Protein AF-0000000080591183 (afdb_homodimer)

pLDDT: mean 86.7, std 18.24, range [31.61, 98.88]

Nearest PDB structures (foldseek):
  4gnc-assembly1_A  TM=7.534E-01  e=1.125E-06  Homo sapiens
  4gn9-assembly1_A  TM=7.448E-01  e=1.639E-06  Mus musculus
  5d9c-assembly1_A  TM=7.868E-01  e=5.348E-06  Photinus pyralis
  6nau-assembly3_C  TM=7.118E-01  e=5.399E-05  Klebsiella pneumoniae subsp. pneumoniae
  1ri6-assembly1_A  TM=6.611E-01  e=1.421E-04  Escherichia coli

Solvent-accessible surface area (backbone atoms only — not comparable to full-atom values): 14837 Å² total; per-residue (Å²): 41,30,68,44,95,79,58,31,36,38,37,46,41,51,42,73,78,45,71,76,53,85,65,80,79,70,79,19,32,31,35,33,32,42,78,86,64,52,62,43,74,75,41,68,78,42,45,46,19,40,18,25,32,50,39,70,85,60,46,32,41,38,40,26,17,25,57,88,92,28,6,32,37,30,38,16,50,40,58,97,88,39,72,47,81,65,46,72,49,36,70,78,42,62,63,50,41,40,27,36,53,42,91,88,34,37,35,37,37,31,21,67,92,75,32,30,33,40,30,22,41,81,81,37,47,74,77,49,74,45,76,48,62,83,78,49,62,71,85,122,43,30,68,43,96,80,59,30,36,38,38,46,40,50,42,72,78,46,70,76,52,84,67,78,78,70,79,20,32,30,35,34,32,42,78,86,63,52,62,40,75,74,42,68,79,42,44,47,19,41,17,24,32,50,39,73,84,59,46,31,41,38,38,27,17,24,58,89,93,28,6,32,36,30,39,16,51,39,58,97,88,38,71,47,81,64,46,72,49,37,70,77,43,63,64,50,41,39,27,35,53,42,90,86,34,37,36,39,39,32,21,67,93,75,33,30,33,40,29,22,42,84,80,38,49,74,76,50,76,46,77,49,61,82,79,49,62,71,84,124

Structure (mmCIF, N/CA/C/O backbone):
data_AF-0000000080591183-model_v1
#
loop_
_entity.id
_entity.type
_entity.pdbx_description
1 polymer 'SMP-30/Gluconolactonase/LRE-like region domain-containing protein'
#
loop_
_atom_site.group_PDB
_atom_site.id
_atom_site.type_symbol
_atom_site.label_atom_id
_atom_site.label_alt_id
_atom_site.label_comp_id
_atom_site.label_asym_id
_atom_site.label_entity_id
_atom_site.label_seq_id
_atom_site.pdbx_PDB_ins_code
_atom_site.Cartn_x
_atom_site.Cartn_y
_atom_site.Cartn_z
_atom_site.occupancy
_atom_site.B_iso_or_equiv
_atom_site.auth_seq_id
_atom_site.auth_comp_id
_atom_site.auth_asym_id
_atom_site.auth_atom_id
_atom_site.pdbx_PDB_model_num
ATOM 1 N N . MET A 1 1 ? -1.37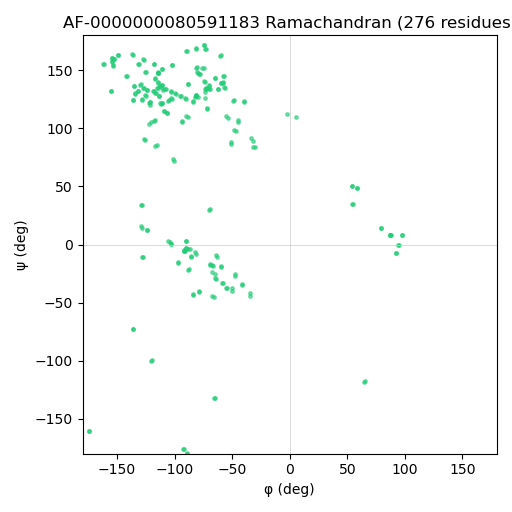9 3.119 1.303 1 95.5 1 MET A N 1
ATOM 2 C CA . MET A 1 1 ? -2.174 3.379 2.5 1 95.5 1 MET A CA 1
ATOM 3 C C . MET A 1 1 ? -1.593 2.654 3.707 1 95.5 1 MET A C 1
ATOM 5 O O . MET A 1 1 ? -1.123 1.52 3.59 1 95.5 1 MET A O 1
ATOM 9 N N . ALA A 1 2 ? -1.651 3.307 4.902 1 96.88 2 ALA A N 1
ATOM 10 C CA . ALA A 1 2 ? -1.152 2.725 6.145 1 96.88 2 ALA A CA 1
ATOM 11 C C . ALA A 1 2 ? -2.055 3.088 7.32 1 96.88 2 ALA A C 1
ATOM 13 O O . ALA A 1 2 ? -2.568 4.207 7.395 1 96.88 2 ALA A O 1
ATOM 14 N N . LEU A 1 3 ? -2.191 2.207 8.219 1 96.19 3 LEU A N 1
ATOM 15 C CA . LEU A 1 3 ? -2.963 2.398 9.445 1 96.19 3 LEU A CA 1
ATOM 16 C C . LEU A 1 3 ? -2.053 2.387 10.664 1 96.19 3 LEU A C 1
ATOM 18 O O . LEU A 1 3 ? -1.278 1.447 10.859 1 96.19 3 LEU A O 1
ATOM 22 N N . ALA A 1 4 ? -2.197 3.432 11.461 1 95.81 4 ALA A N 1
ATOM 23 C CA . ALA A 1 4 ? -1.473 3.471 12.727 1 95.81 4 ALA A CA 1
ATOM 24 C C . ALA A 1 4 ? -2.197 2.662 13.797 1 95.81 4 ALA A C 1
ATOM 26 O O . ALA A 1 4 ? -3.361 2.293 13.625 1 95.81 4 ALA A O 1
ATOM 27 N N . ALA A 1 5 ? -1.506 2.436 14.922 1 91.81 5 ALA A N 1
ATOM 28 C CA . ALA A 1 5 ? -2.045 1.624 16.016 1 91.81 5 ALA A CA 1
ATOM 29 C C . ALA A 1 5 ? -3.277 2.279 16.625 1 91.81 5 ALA A C 1
ATOM 31 O O . ALA A 1 5 ? -4.172 1.59 17.125 1 91.81 5 ALA A O 1
ATOM 32 N N . ASP A 1 6 ? -3.371 3.561 16.594 1 92.19 6 ASP A N 1
ATOM 33 C CA . ASP A 1 6 ? -4.508 4.262 17.172 1 92.19 6 ASP A CA 1
ATOM 34 C C . ASP A 1 6 ? -5.625 4.449 16.156 1 92.19 6 ASP A C 1
ATOM 36 O O . ASP A 1 6 ? -6.559 5.223 16.391 1 92.19 6 ASP A O 1
ATOM 40 N N . ASP A 1 7 ? -5.43 3.902 14.922 1 91.31 7 ASP A N 1
ATOM 41 C CA . ASP A 1 7 ? -6.41 3.85 13.844 1 91.31 7 ASP A CA 1
ATOM 42 C C . ASP A 1 7 ? -6.371 5.121 13 1 91.31 7 ASP A C 1
ATOM 44 O O . ASP A 1 7 ? -7.266 5.359 12.188 1 91.31 7 ASP A O 1
ATOM 48 N N . THR A 1 8 ? -5.367 5.973 13.273 1 95.5 8 THR A N 1
ATOM 49 C CA . THR A 1 8 ? -5.105 7.023 12.297 1 95.5 8 THR A CA 1
ATOM 50 C C . THR A 1 8 ? -4.762 6.422 10.938 1 95.5 8 THR A C 1
ATOM 52 O O . THR A 1 8 ? -4.008 5.449 10.859 1 95.5 8 THR A O 1
ATOM 55 N N . LEU A 1 9 ? -5.262 6.977 9.906 1 95.25 9 LEU A N 1
ATOM 56 C CA . LEU A 1 9 ? -5.07 6.461 8.555 1 95.25 9 LEU A CA 1
ATOM 57 C C . LEU A 1 9 ? -4.289 7.457 7.699 1 95.25 9 LEU A C 1
ATOM 59 O O . LEU A 1 9 ? -4.555 8.656 7.742 1 95.25 9 LEU A O 1
ATOM 63 N N . TYR A 1 10 ? -3.256 6.961 7.023 1 96.5 10 TYR A N 1
ATOM 64 C CA . TYR A 1 10 ? -2.521 7.73 6.023 1 96.5 10 TYR A CA 1
ATOM 65 C C . TYR A 1 10 ? -2.729 7.152 4.629 1 96.5 10 TYR A C 1
ATOM 67 O O . TYR A 1 10 ? -2.701 5.93 4.445 1 96.5 10 TYR A O 1
ATOM 75 N N . PHE A 1 11 ? -2.951 7.988 3.617 1 94.12 11 PHE A N 1
ATOM 76 C CA . PHE A 1 11 ? -3.062 7.48 2.254 1 94.12 11 PHE A CA 1
ATOM 77 C C . PHE A 1 11 ? -2.672 8.547 1.242 1 94.12 11 PHE A C 1
ATOM 79 O O . PHE A 1 11 ? -2.695 9.742 1.553 1 94.12 11 PHE A O 1
ATOM 86 N N . SER A 1 12 ? -2.244 8.07 0.131 1 91.12 12 SER A N 1
ATOM 87 C CA . SER A 1 12 ? -1.891 8.953 -0.975 1 91.12 12 SER A CA 1
ATOM 88 C C . SER A 1 12 ? -2.986 8.977 -2.035 1 91.12 12 SER A C 1
ATOM 90 O O . SER A 1 12 ? -3.83 8.078 -2.084 1 91.12 12 SER A O 1
ATOM 92 N N . ASP A 1 13 ? -3.045 10.109 -2.814 1 79.94 13 ASP A N 1
ATOM 93 C CA . ASP A 1 13 ? -3.918 10.281 -3.971 1 79.94 13 ASP A CA 1
ATOM 94 C C . ASP A 1 13 ? -3.105 10.461 -5.25 1 79.94 13 ASP A C 1
ATOM 96 O O . ASP A 1 13 ? -2.746 11.578 -5.613 1 79.94 13 ASP A O 1
ATOM 100 N N . PRO A 1 14 ? -2.732 9.266 -5.809 1 63.59 14 PRO A N 1
ATOM 101 C CA . PRO A 1 14 ? -1.914 9.43 -7.012 1 63.59 14 PRO A CA 1
ATOM 102 C C . PRO A 1 14 ? -2.721 9.93 -8.211 1 63.59 14 PRO A C 1
ATOM 104 O O . PRO A 1 14 ? -3.949 9.797 -8.227 1 63.59 14 PRO A O 1
ATOM 107 N N . ASP A 1 15 ? -2.271 10.93 -9.023 1 58.19 15 ASP A N 1
ATOM 108 C CA . ASP A 1 15 ? -2.92 11.469 -10.219 1 58.19 15 ASP A CA 1
ATOM 109 C C . ASP A 1 15 ? -3.045 10.398 -11.305 1 58.19 15 ASP A C 1
ATOM 111 O O . ASP A 1 15 ? -3.58 10.656 -12.383 1 58.19 15 ASP A O 1
ATOM 115 N N . PHE A 1 16 ? -2.422 9.328 -11.133 1 50.75 16 PHE A N 1
ATOM 116 C CA . PHE A 1 16 ? -2.26 8.547 -12.359 1 50.75 16 PHE A CA 1
ATOM 117 C C . PHE A 1 16 ? -3.594 8.391 -13.078 1 50.75 16 PHE A C 1
ATOM 119 O O . PHE A 1 16 ? -3.633 8.297 -14.305 1 50.75 16 PHE A O 1
ATOM 126 N N . GLN A 1 17 ? -4.617 8.234 -12.312 1 45.97 17 GLN A N 1
ATOM 127 C CA . GLN A 1 17 ? -5.887 8.008 -12.992 1 45.97 17 GLN A CA 1
ATOM 128 C C . GLN A 1 17 ? -6.52 9.32 -13.438 1 45.97 17 GLN A C 1
ATOM 130 O O . GLN A 1 17 ? -7.523 9.32 -14.156 1 45.97 17 GLN A O 1
ATOM 135 N N . ARG A 1 18 ? -5.898 10.352 -13.031 1 46.31 18 ARG A N 1
ATOM 136 C CA . ARG A 1 18 ? -6.594 11.609 -13.305 1 46.31 18 ARG A CA 1
ATOM 137 C C . ARG A 1 18 ? -6.215 12.156 -14.672 1 46.31 18 ARG A C 1
ATOM 139 O O . ARG A 1 18 ? -6.742 13.188 -15.102 1 46.31 18 ARG A O 1
ATOM 146 N N . THR A 1 19 ? -5.168 11.781 -15.156 1 39.34 19 THR A N 1
ATOM 147 C CA . THR A 1 19 ? -4.871 12.445 -16.422 1 39.34 19 THR A CA 1
ATOM 148 C C . THR A 1 19 ? -6.086 12.43 -17.344 1 39.34 19 THR A C 1
ATOM 150 O O . THR A 1 19 ? -6.09 13.086 -18.391 1 39.34 19 THR A O 1
ATOM 153 N N . ALA A 1 20 ? -6.98 11.5 -17.266 1 38.06 20 ALA A N 1
ATOM 154 C CA . ALA A 1 20 ? -8.008 11.609 -18.297 1 38.06 20 ALA A CA 1
ATOM 155 C C . ALA A 1 20 ? -8.82 12.883 -18.125 1 38.06 20 ALA A C 1
ATOM 157 O O . ALA A 1 20 ? -9.656 13.219 -18.969 1 38.06 20 ALA A O 1
ATOM 158 N N . ALA A 1 21 ? -8.891 13.383 -16.953 1 37.44 21 ALA A N 1
ATOM 159 C CA . ALA A 1 21 ? -9.891 14.453 -16.953 1 37.44 21 ALA A CA 1
ATOM 160 C C . ALA A 1 21 ? -9.25 15.797 -17.297 1 37.44 21 ALA A C 1
ATOM 162 O O . ALA A 1 21 ? -8.227 16.172 -16.734 1 37.44 21 ALA A O 1
ATOM 163 N N . PRO A 1 22 ? -9.516 16.359 -18.422 1 38 22 PRO A N 1
ATOM 164 C CA . PRO A 1 22 ? -9 17.625 -18.969 1 38 22 PRO A CA 1
ATOM 165 C C . PRO A 1 22 ? -8.773 18.672 -17.891 1 38 22 PRO A C 1
ATOM 167 O O . PRO A 1 22 ? -8.227 19.75 -18.172 1 38 22 PRO A O 1
ATOM 170 N N . GLY A 1 23 ? -9.688 18.797 -16.938 1 39.34 23 GLY A N 1
ATOM 171 C CA . GLY A 1 23 ? -9.664 19.969 -16.078 1 39.34 23 GLY A CA 1
ATOM 172 C C . GLY A 1 23 ? -8.539 19.938 -15.062 1 39.34 23 GLY A C 1
ATOM 173 O O . GLY A 1 23 ? -7.996 18.859 -14.766 1 39.34 23 GLY A O 1
ATOM 174 N N . GLY A 1 24 ? -7.629 21.156 -14.875 1 43.94 24 GLY A N 1
ATOM 175 C CA . GLY A 1 24 ? -6.543 21.484 -13.969 1 43.94 24 GLY A CA 1
ATOM 176 C C . GLY A 1 24 ? -6.254 20.406 -12.945 1 43.94 24 GLY A C 1
ATOM 177 O O . GLY A 1 24 ? -7.164 19.703 -12.5 1 43.94 24 GLY A O 1
ATOM 178 N N . GLN A 1 25 ? -5.125 19.828 -13.094 1 47.06 25 GLN A N 1
ATOM 179 C CA . GLN A 1 25 ? -4.613 18.703 -12.336 1 47.06 25 GLN A CA 1
ATOM 180 C C . GLN A 1 25 ? -4.711 18.953 -10.828 1 47.06 25 GLN A C 1
ATOM 182 O O . GLN A 1 25 ? -4.137 19.906 -10.32 1 47.06 25 GLN A O 1
ATOM 187 N N . ASP A 1 26 ? -5.699 18.688 -10.273 1 57.41 26 ASP A N 1
ATOM 188 C CA . ASP A 1 26 ? -5.73 18.781 -8.82 1 57.41 26 ASP A CA 1
ATOM 189 C C . ASP A 1 26 ? -4.52 18.078 -8.203 1 57.41 26 ASP A C 1
ATOM 191 O O . ASP A 1 26 ? -4.023 17.094 -8.742 1 57.41 26 ASP A O 1
ATOM 195 N N . LYS A 1 27 ? -3.738 18.859 -7.359 1 68.88 27 LYS A N 1
ATOM 196 C CA . LYS A 1 27 ? -2.58 18.422 -6.586 1 68.88 27 LYS A CA 1
ATOM 197 C C . LYS A 1 27 ? -2.807 17.031 -5.984 1 68.88 27 LYS A C 1
ATOM 199 O O . LYS A 1 27 ? -3.91 16.719 -5.539 1 68.88 27 LYS A O 1
ATOM 204 N N . THR A 1 28 ? -1.902 16.203 -6.352 1 81.81 28 THR A N 1
ATOM 205 C CA . THR A 1 28 ? -1.898 14.938 -5.613 1 81.81 28 THR A CA 1
ATOM 206 C C . THR A 1 28 ? -1.326 15.133 -4.211 1 81.81 28 THR A C 1
ATOM 208 O O . THR A 1 28 ? -0.476 16 -4 1 81.81 28 THR A O 1
ATOM 211 N N . ARG A 1 29 ? -1.877 14.5 -3.256 1 89.06 29 ARG A N 1
ATOM 212 C CA . ARG A 1 29 ? -1.534 14.773 -1.863 1 89.06 29 ARG A CA 1
ATOM 213 C C . ARG A 1 29 ? -1.383 13.469 -1.078 1 89.06 29 ARG A C 1
ATOM 215 O O . ARG A 1 29 ? -1.755 12.398 -1.562 1 89.06 29 ARG A O 1
ATOM 222 N N . VAL A 1 30 ? -0.749 13.664 0.053 1 93.44 30 VAL A N 1
ATOM 223 C CA . VAL A 1 30 ? -0.784 12.688 1.14 1 93.44 30 VAL A CA 1
ATOM 224 C C . VAL A 1 30 ? -1.736 13.172 2.232 1 93.44 30 VAL A C 1
ATOM 226 O O . VAL A 1 30 ? -1.643 14.312 2.689 1 93.44 30 VAL A O 1
ATOM 229 N N . TYR A 1 31 ? -2.557 12.266 2.617 1 92.62 31 TYR A N 1
ATOM 230 C CA . TYR A 1 31 ? -3.604 12.633 3.564 1 92.62 31 TYR A CA 1
ATOM 231 C C . TYR A 1 31 ? -3.459 11.859 4.867 1 92.62 31 TYR A C 1
ATOM 233 O O . TYR A 1 31 ? -2.902 10.758 4.883 1 92.62 31 TYR A O 1
ATOM 241 N N . ARG A 1 32 ? -4.012 12.5 5.875 1 94.38 32 ARG A N 1
ATOM 242 C CA . ARG A 1 32 ? -4.18 11.906 7.195 1 94.38 32 ARG A CA 1
ATOM 243 C C . ARG A 1 32 ? -5.637 11.977 7.645 1 94.38 32 ARG A C 1
ATOM 245 O O . ARG A 1 32 ? -6.27 13.031 7.562 1 94.38 32 ARG A O 1
ATOM 252 N N . VAL A 1 33 ? -6.164 10.891 8.047 1 92.19 33 VAL A N 1
ATOM 253 C CA . VAL A 1 33 ? -7.461 10.852 8.711 1 92.19 33 VAL A CA 1
ATOM 254 C C . VAL 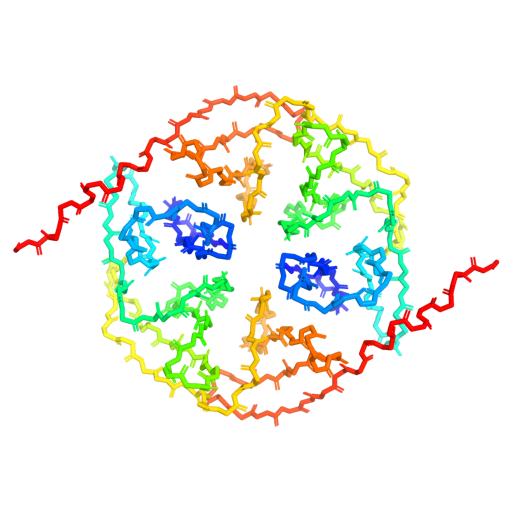A 1 33 ? -7.266 10.57 10.203 1 92.19 33 VAL A C 1
ATOM 256 O O . VAL A 1 33 ? -6.852 9.477 10.586 1 92.19 33 VAL A O 1
ATOM 259 N N . GLY A 1 34 ? -7.586 11.523 10.953 1 91.38 34 GLY A N 1
ATOM 260 C CA . GLY A 1 34 ? -7.457 11.375 12.398 1 91.38 34 GLY A CA 1
ATOM 261 C C . GLY A 1 34 ? -8.531 10.492 13 1 91.38 34 GLY A C 1
ATOM 262 O O . GLY A 1 34 ? -9.5 10.125 12.328 1 91.38 34 GLY A O 1
ATOM 263 N N . THR A 1 35 ? -8.352 10.172 14.328 1 88.56 35 THR A N 1
ATOM 264 C CA . THR A 1 35 ? -9.289 9.32 15.039 1 88.56 35 THR A CA 1
ATOM 265 C C . THR A 1 35 ? -10.641 10.016 15.195 1 88.56 35 THR A C 1
ATOM 267 O O . THR A 1 35 ? -11.664 9.359 15.43 1 88.56 35 THR A O 1
ATOM 270 N N . ASP A 1 36 ? -10.68 11.305 15.023 1 86.88 36 ASP A N 1
ATOM 271 C CA . ASP A 1 36 ? -11.914 12.078 15.078 1 86.88 36 ASP A CA 1
ATOM 272 C C . ASP A 1 36 ? -12.594 12.141 13.711 1 86.88 36 ASP A C 1
ATOM 274 O O . ASP A 1 36 ? -13.648 12.75 13.562 1 86.88 36 ASP A O 1
ATOM 278 N N . GLY A 1 37 ? -11.914 11.57 12.719 1 84.94 37 GLY A N 1
ATOM 279 C CA . GLY A 1 37 ? -12.484 11.555 11.375 1 84.94 37 GLY A CA 1
ATOM 280 C C . GLY A 1 37 ? -12.055 12.742 10.531 1 84.94 37 GLY A C 1
ATOM 281 O O . GLY A 1 37 ? -12.367 12.805 9.344 1 84.94 37 GLY A O 1
ATOM 282 N N . LYS A 1 38 ? -11.375 13.688 11.125 1 88.31 38 LYS A N 1
ATOM 283 C CA . LYS A 1 38 ? -10.93 14.859 10.383 1 88.31 38 LYS A CA 1
ATOM 284 C C . LYS A 1 38 ? -9.828 14.492 9.391 1 88.31 38 LYS A C 1
ATOM 286 O O . LYS A 1 38 ? -8.906 13.758 9.727 1 88.31 38 LYS A O 1
ATOM 291 N N . ILE A 1 39 ? -9.945 15.023 8.227 1 89.56 39 ILE A N 1
ATOM 292 C CA . ILE A 1 39 ? -8.977 14.789 7.164 1 89.56 39 ILE A CA 1
ATOM 293 C C . ILE A 1 39 ? -8.055 15.992 7.023 1 89.56 39 ILE A C 1
ATOM 295 O O . ILE A 1 39 ? -8.523 17.141 6.941 1 89.56 39 ILE A O 1
ATOM 299 N N . THR A 1 40 ? -6.789 15.758 7.094 1 91.06 40 THR A N 1
ATOM 300 C CA . THR A 1 40 ? -5.789 16.812 6.91 1 91.06 40 THR A CA 1
ATOM 301 C C . THR A 1 40 ? -4.773 16.406 5.848 1 91.06 40 THR A C 1
ATOM 303 O O . THR A 1 40 ? -4.637 15.219 5.527 1 91.06 40 THR A O 1
ATOM 306 N N . VAL A 1 41 ? -4.113 17.422 5.297 1 91.75 41 VAL A N 1
ATOM 307 C CA . VAL A 1 41 ? -3.053 17.188 4.32 1 91.75 41 VAL A CA 1
ATOM 308 C C . VAL A 1 41 ? -1.71 17.062 5.035 1 91.75 41 VAL A C 1
ATOM 310 O O . VAL A 1 41 ? -1.321 17.953 5.797 1 91.75 41 VAL A O 1
ATOM 313 N N . VAL A 1 42 ? -1.019 15.992 4.801 1 95.19 42 VAL A N 1
ATOM 314 C CA . VAL A 1 42 ? 0.325 15.789 5.336 1 95.19 42 VAL A CA 1
ATOM 315 C C . VAL A 1 42 ? 1.35 16.469 4.43 1 95.19 42 VAL A C 1
ATOM 317 O O . VAL A 1 42 ? 2.287 17.109 4.914 1 95.19 42 VAL A O 1
ATOM 320 N N . ASP A 1 43 ? 1.176 16.312 3.156 1 94.44 43 ASP A N 1
ATOM 321 C CA . ASP A 1 43 ? 2.111 16.812 2.152 1 94.44 43 ASP A CA 1
ATOM 322 C C . ASP A 1 43 ? 1.411 17.047 0.815 1 94.44 43 ASP A C 1
ATOM 324 O O . ASP A 1 43 ? 0.652 16.203 0.349 1 94.44 43 ASP A O 1
ATOM 328 N N . ASP A 1 44 ? 1.625 18.172 0.214 1 91 44 ASP A N 1
ATOM 329 C CA . ASP A 1 44 ? 1.082 18.469 -1.108 1 91 44 ASP A CA 1
ATOM 330 C C . ASP A 1 44 ? 2.193 18.844 -2.088 1 91 44 ASP A C 1
ATOM 332 O O . ASP A 1 44 ? 1.93 19.406 -3.154 1 91 44 ASP A O 1
ATOM 336 N N . THR A 1 45 ? 3.418 18.578 -1.645 1 93 45 THR A N 1
ATOM 337 C CA . THR A 1 45 ? 4.547 18.984 -2.473 1 93 45 THR A CA 1
ATOM 338 C C . THR A 1 45 ? 5.043 17.812 -3.318 1 93 45 THR A C 1
ATOM 340 O O . THR A 1 45 ? 5.84 18 -4.242 1 93 45 THR A O 1
ATOM 343 N N . LEU A 1 46 ? 4.676 16.562 -3.018 1 92.69 46 LEU A N 1
ATOM 344 C CA . LEU A 1 46 ? 5.055 15.391 -3.787 1 92.69 46 LEU A CA 1
ATOM 345 C C . LEU A 1 46 ? 4.145 15.219 -5 1 92.69 46 LEU A C 1
ATOM 347 O O . LEU A 1 46 ? 2.92 15.25 -4.871 1 92.69 46 LEU A O 1
ATOM 351 N N . GLN A 1 47 ? 4.789 15.086 -6.102 1 89.56 47 GLN A N 1
ATOM 352 C CA . GLN A 1 47 ? 4.023 14.734 -7.293 1 89.56 47 GLN A CA 1
ATOM 353 C C . GLN A 1 47 ? 3.75 13.234 -7.348 1 89.56 47 GLN A C 1
ATOM 355 O O . GLN A 1 47 ? 4.652 12.422 -7.125 1 89.56 47 GLN A O 1
ATOM 360 N N . ASN A 1 48 ? 2.518 12.812 -7.512 1 87.38 48 ASN A N 1
ATOM 361 C CA . ASN A 1 48 ? 2.043 11.445 -7.676 1 87.38 48 ASN A CA 1
ATOM 362 C C . ASN A 1 48 ? 2.531 10.539 -6.543 1 87.38 48 ASN A C 1
ATOM 364 O O . ASN A 1 48 ? 3.092 9.477 -6.797 1 87.38 48 ASN A O 1
ATOM 368 N N . PRO A 1 49 ? 2.334 10.961 -5.293 1 92.19 49 PRO A N 1
ATOM 369 C CA . PRO A 1 49 ? 2.664 10.031 -4.211 1 92.19 49 PRO A CA 1
ATOM 370 C C . PRO A 1 49 ? 1.898 8.711 -4.316 1 92.19 49 PRO A C 1
ATOM 372 O O . PRO A 1 49 ? 0.734 8.695 -4.727 1 92.19 49 PRO A O 1
ATOM 375 N N . ASN A 1 50 ? 2.523 7.621 -3.928 1 90.62 50 ASN A N 1
ATOM 376 C CA . ASN A 1 50 ? 1.896 6.312 -4.074 1 90.62 50 ASN A CA 1
ATOM 377 C C . ASN A 1 50 ? 2.082 5.461 -2.82 1 90.62 50 ASN A C 1
ATOM 379 O O . ASN A 1 50 ? 1.157 5.312 -2.021 1 90.62 50 ASN A O 1
ATOM 383 N N . GLY A 1 51 ? 3.256 4.98 -2.584 1 94.75 51 GLY A N 1
ATOM 384 C CA . GLY A 1 51 ? 3.508 4.137 -1.424 1 94.75 51 GLY A CA 1
ATOM 385 C C . GLY A 1 51 ? 3.439 4.898 -0.111 1 94.75 51 GLY A C 1
ATOM 386 O O . GLY A 1 51 ? 3.936 6.02 -0.012 1 94.75 51 GLY A O 1
ATOM 387 N N . VAL A 1 52 ? 2.779 4.371 0.845 1 97.25 52 VAL A N 1
ATOM 388 C CA . VAL A 1 52 ? 2.639 4.906 2.195 1 97.25 52 VAL A CA 1
ATOM 389 C C . VAL A 1 52 ? 2.809 3.783 3.217 1 97.25 52 VAL A C 1
ATOM 391 O O . VAL A 1 52 ? 2.135 2.752 3.133 1 97.25 52 VAL A O 1
ATOM 394 N N . SER A 1 53 ? 3.691 3.951 4.102 1 98.12 53 SER A N 1
ATOM 395 C CA . SER A 1 53 ? 3.93 2.953 5.141 1 98.12 53 SER A CA 1
ATOM 396 C C . SER A 1 53 ? 4.414 3.604 6.434 1 98.12 53 SER A C 1
ATOM 398 O O . SER A 1 53 ? 4.84 4.758 6.43 1 98.12 53 SER A O 1
ATOM 400 N N . LEU A 1 54 ? 4.336 2.885 7.48 1 98.25 54 LEU A N 1
ATOM 401 C CA . LEU A 1 54 ? 4.812 3.322 8.789 1 98.25 54 LEU A CA 1
ATOM 402 C C . LEU A 1 54 ? 5.984 2.465 9.258 1 98.25 54 LEU A C 1
ATOM 404 O O . LEU A 1 54 ? 6.059 1.277 8.93 1 98.25 54 LEU A O 1
ATOM 408 N N . SER A 1 55 ? 6.863 3.127 10.008 1 98.38 55 SER A N 1
ATOM 409 C CA . SER A 1 55 ? 7.875 2.346 10.711 1 98.38 55 SER A CA 1
ATOM 410 C C . SER A 1 55 ? 7.234 1.348 11.672 1 98.38 55 SER A C 1
ATOM 412 O O . SER A 1 55 ? 6.066 1.493 12.039 1 98.38 55 SER A O 1
ATOM 414 N N . PRO A 1 56 ? 8.031 0.356 12.094 1 96 56 PRO A N 1
ATOM 415 C CA . PRO A 1 56 ? 7.469 -0.654 13 1 96 56 PRO A CA 1
ATOM 416 C C . PRO A 1 56 ? 6.926 -0.054 14.297 1 96 56 PRO A C 1
ATOM 418 O O . PRO A 1 56 ? 5.922 -0.533 14.828 1 96 56 PRO A O 1
ATOM 421 N N . LYS A 1 57 ? 7.5 0.97 14.805 1 96.56 57 LYS A N 1
ATOM 422 C CA . LYS A 1 57 ? 7.07 1.602 16.047 1 96.56 57 LYS A CA 1
ATOM 423 C C . LYS A 1 57 ? 5.969 2.623 15.797 1 96.56 57 LYS A C 1
ATOM 425 O O . LYS A 1 57 ? 5.398 3.18 16.734 1 96.56 57 LYS A O 1
ATOM 430 N N . GLY A 1 58 ? 5.734 2.922 14.547 1 97.25 58 GLY A N 1
ATOM 431 C CA . GLY A 1 58 ? 4.684 3.863 14.195 1 97.25 58 GLY A CA 1
ATOM 432 C C . GLY A 1 58 ? 5.094 5.312 14.383 1 97.25 58 GLY A C 1
ATOM 433 O O . GLY A 1 58 ? 4.246 6.207 14.383 1 97.25 58 GLY A O 1
ATOM 434 N N . ASP A 1 59 ? 6.383 5.523 14.547 1 98.25 59 ASP A N 1
ATOM 435 C CA . ASP A 1 59 ? 6.82 6.879 14.867 1 98.25 59 ASP A CA 1
ATOM 436 C C . ASP A 1 59 ? 7.418 7.566 13.641 1 98.25 59 ASP A C 1
ATOM 438 O O . ASP A 1 59 ? 7.852 8.719 13.719 1 98.25 59 ASP A O 1
ATOM 442 N N . VAL A 1 60 ? 7.5 6.973 12.492 1 98.69 60 VAL A N 1
ATOM 443 C CA . VAL A 1 60 ? 7.906 7.574 11.227 1 98.69 60 VAL A CA 1
ATOM 444 C C . VAL A 1 60 ? 6.938 7.156 10.125 1 98.69 60 VAL A C 1
ATOM 446 O O . VAL A 1 60 ? 6.613 5.973 9.984 1 98.69 60 VAL A O 1
ATOM 449 N N . LEU A 1 61 ? 6.438 8.078 9.375 1 98.69 61 LEU A N 1
ATOM 450 C CA . LEU A 1 61 ? 5.68 7.855 8.148 1 98.69 61 LEU A CA 1
ATOM 451 C C . LEU A 1 61 ? 6.594 7.926 6.926 1 98.69 61 LEU A C 1
ATOM 453 O O . LEU A 1 61 ? 7.395 8.852 6.797 1 98.69 61 LEU A O 1
ATOM 457 N N . TYR A 1 62 ? 6.559 6.945 6.09 1 98.81 62 TYR A N 1
ATOM 458 C CA . TYR A 1 62 ? 7.293 6.934 4.832 1 98.81 62 TYR A CA 1
ATOM 459 C C . TYR A 1 62 ? 6.344 7.094 3.648 1 98.81 62 TYR A C 1
ATOM 461 O O . TYR A 1 62 ? 5.289 6.457 3.598 1 98.81 62 TYR A O 1
ATOM 469 N N . VAL A 1 63 ? 6.711 7.977 2.721 1 98.12 63 VAL A N 1
ATOM 470 C CA . VAL A 1 63 ? 5.957 8.156 1.484 1 98.12 63 VAL A CA 1
ATOM 471 C C . VAL A 1 63 ? 6.918 8.234 0.3 1 98.12 63 VAL A C 1
ATOM 473 O O . VAL A 1 63 ? 7.969 8.875 0.382 1 98.12 63 VAL A O 1
ATOM 476 N N . ASN A 1 64 ? 6.594 7.547 -0.783 1 97.19 64 ASN A N 1
ATOM 477 C CA . ASN A 1 64 ? 7.379 7.758 -1.994 1 97.19 64 ASN A CA 1
ATOM 478 C C . ASN A 1 64 ? 6.57 8.477 -3.068 1 97.19 64 ASN A C 1
ATOM 480 O O . ASN A 1 64 ? 5.34 8.484 -3.025 1 97.19 64 ASN A O 1
ATOM 484 N N . GLY A 1 65 ? 7.164 9.203 -3.895 1 94.88 65 GLY A N 1
ATOM 485 C CA . GLY A 1 65 ? 6.602 9.992 -4.98 1 94.88 65 GLY A CA 1
ATOM 486 C C . GLY A 1 65 ? 7.656 10.641 -5.855 1 94.88 65 GLY A C 1
ATOM 487 O O . GLY A 1 65 ? 8.805 10.195 -5.887 1 94.88 65 GLY A O 1
ATOM 488 N N . MET A 1 66 ? 7.195 11.625 -6.535 1 94.19 66 MET A N 1
ATOM 489 C CA . MET A 1 66 ? 8.086 12.289 -7.48 1 94.19 66 MET A CA 1
ATOM 490 C C . MET A 1 66 ? 8.367 13.727 -7.043 1 94.19 66 MET A C 1
ATOM 492 O O . MET A 1 66 ? 7.469 14.414 -6.555 1 94.19 66 MET A O 1
ATOM 496 N N . VAL A 1 67 ? 9.57 14.203 -7.168 1 94.25 67 VAL A N 1
ATOM 497 C CA . VAL A 1 67 ? 10 15.594 -7.121 1 94.25 67 VAL A CA 1
ATOM 498 C C . VAL A 1 67 ? 10.711 15.961 -8.422 1 94.25 67 VAL A C 1
ATOM 500 O O . VAL A 1 67 ? 11.828 15.508 -8.68 1 94.25 67 VAL A O 1
ATOM 503 N N . GLY A 1 68 ? 9.984 16.703 -9.266 1 91 68 GLY A N 1
ATOM 504 C CA . GLY A 1 68 ? 10.5 16.906 -10.609 1 91 68 GLY A CA 1
ATOM 505 C C . GLY A 1 68 ? 10.57 15.617 -11.414 1 91 68 GLY A C 1
ATOM 506 O O . GLY A 1 68 ? 9.578 14.898 -11.531 1 91 68 GLY A O 1
ATOM 507 N N . GLU A 1 69 ? 11.773 15.219 -11.797 1 90.69 69 GLU A N 1
ATOM 508 C CA . GLU A 1 69 ? 11.93 14.055 -12.664 1 90.69 69 GLU A CA 1
ATOM 509 C C . GLU A 1 69 ? 12.445 12.852 -11.883 1 90.69 69 GLU A C 1
ATOM 511 O O . GLU A 1 69 ? 12.672 11.781 -12.453 1 90.69 69 GLU A O 1
ATOM 516 N N . HIS A 1 70 ? 12.609 13.016 -10.602 1 92.81 70 HIS A N 1
ATOM 517 C CA . HIS A 1 70 ? 13.195 11.938 -9.812 1 92.81 70 HIS A CA 1
ATOM 518 C C . HIS A 1 70 ? 12.219 11.422 -8.766 1 92.81 70 HIS A C 1
ATOM 520 O O . HIS A 1 70 ? 11.445 12.203 -8.188 1 92.81 70 HIS A O 1
ATOM 526 N N . GLY A 1 71 ? 12.258 10.172 -8.578 1 96.62 71 GLY A N 1
ATOM 527 C CA . GLY A 1 71 ? 11.523 9.602 -7.461 1 96.62 71 GLY A CA 1
ATOM 528 C C . GLY A 1 71 ? 12.227 9.789 -6.129 1 96.62 71 GLY A C 1
ATOM 529 O O . GLY A 1 71 ? 13.453 9.758 -6.059 1 96.62 71 GLY A O 1
ATOM 530 N N . VAL A 1 72 ? 11.477 9.961 -5.055 1 98.31 72 VAL A N 1
ATOM 531 C CA . VAL A 1 72 ? 12.055 10.094 -3.723 1 98.31 72 VAL A CA 1
ATOM 532 C C . VAL A 1 72 ? 11.336 9.164 -2.748 1 98.31 72 VAL A C 1
ATOM 534 O O . VAL A 1 72 ? 10.211 8.734 -3.008 1 98.31 72 VAL A O 1
ATOM 537 N N . LEU A 1 73 ? 12.016 8.82 -1.738 1 98.69 73 LEU A N 1
ATOM 538 C CA . LEU A 1 73 ? 11.492 8.266 -0.494 1 98.69 73 LEU A CA 1
ATOM 539 C C . LEU A 1 73 ? 11.617 9.273 0.643 1 98.69 73 LEU A C 1
ATOM 541 O O . LEU A 1 73 ? 12.727 9.641 1.038 1 98.69 73 LEU A O 1
ATOM 545 N N . ARG A 1 74 ? 10.484 9.734 1.159 1 98.75 74 ARG A N 1
ATOM 546 C CA . ARG A 1 74 ? 10.461 10.781 2.17 1 98.75 74 ARG A CA 1
ATOM 547 C C . ARG A 1 74 ? 10.008 10.242 3.52 1 98.75 74 ARG A C 1
ATOM 549 O O . ARG A 1 74 ? 9.078 9.43 3.59 1 98.75 74 ARG A O 1
ATOM 556 N N . ALA A 1 75 ? 10.695 10.664 4.547 1 98.88 75 ALA A N 1
ATOM 557 C CA . ALA A 1 75 ? 10.375 10.281 5.918 1 98.88 75 ALA A CA 1
ATOM 558 C C . ALA A 1 75 ? 9.828 11.461 6.711 1 98.88 75 ALA A C 1
ATOM 560 O O . ALA A 1 75 ? 10.359 12.57 6.625 1 98.88 75 ALA A O 1
ATOM 561 N N . TYR A 1 76 ? 8.758 11.242 7.41 1 98.75 76 TYR A N 1
ATOM 562 C CA . TYR A 1 76 ? 8.133 12.219 8.297 1 98.75 76 TYR A CA 1
ATOM 563 C C . TYR A 1 76 ? 8.164 11.742 9.742 1 98.75 76 TYR A C 1
ATOM 565 O O . TYR A 1 76 ? 7.434 10.82 10.109 1 98.75 76 TYR A O 1
ATOM 573 N N . PRO A 1 77 ? 8.984 12.297 10.617 1 98.69 77 PRO A N 1
ATOM 574 C CA . PRO A 1 77 ? 8.828 11.969 12.031 1 98.69 77 PRO A CA 1
ATOM 575 C C . PRO A 1 77 ? 7.43 12.297 12.562 1 98.69 77 PRO A C 1
ATOM 577 O O . PRO A 1 77 ? 6.84 13.305 12.164 1 98.69 77 PRO A O 1
ATOM 580 N N . ILE A 1 78 ? 6.922 11.453 13.352 1 98.25 78 ILE A N 1
ATOM 581 C CA . ILE A 1 78 ? 5.613 11.68 13.961 1 98.25 78 ILE A CA 1
ATOM 582 C C . ILE A 1 78 ? 5.781 12.047 15.43 1 98.25 78 ILE A C 1
ATOM 584 O O . ILE A 1 78 ? 6.367 11.289 16.203 1 98.25 78 ILE A O 1
ATOM 588 N N . VAL A 1 79 ? 5.25 13.188 15.805 1 96.75 79 VAL A N 1
ATOM 589 C CA . VAL A 1 79 ? 5.289 13.656 17.188 1 96.75 79 VAL A CA 1
ATOM 590 C C . VAL A 1 79 ? 3.869 13.883 17.688 1 96.75 79 VAL A C 1
ATOM 592 O O . VAL A 1 79 ? 3.094 14.625 17.094 1 96.75 79 VAL A O 1
ATOM 595 N N . ASN A 1 80 ? 3.486 13.188 18.766 1 92.81 80 ASN A N 1
ATOM 596 C CA . ASN A 1 80 ? 2.146 13.266 19.328 1 92.81 80 ASN A CA 1
ATOM 597 C C . ASN A 1 80 ? 1.073 12.977 18.297 1 92.81 80 ASN A C 1
ATOM 599 O O . ASN A 1 80 ? 0.078 13.695 18.203 1 92.81 80 ASN A O 1
ATOM 603 N N . GLY A 1 81 ? 1.397 12.094 17.422 1 92.31 81 GLY A N 1
ATOM 604 C CA . GLY A 1 81 ? 0.433 11.602 16.438 1 92.31 81 GLY A CA 1
ATOM 605 C C . GLY A 1 81 ? 0.375 12.453 15.188 1 92.31 81 GLY A C 1
ATOM 606 O O . GLY A 1 81 ? -0.456 12.219 14.312 1 92.31 81 GLY A O 1
ATOM 607 N N . VAL A 1 82 ? 1.28 13.406 15.031 1 93.69 82 VAL A N 1
ATOM 608 C CA . VAL A 1 82 ? 1.22 14.328 13.906 1 93.69 82 VAL A CA 1
ATOM 609 C C . VAL A 1 82 ? 2.51 14.242 13.094 1 93.69 82 VAL A C 1
ATOM 611 O O . VAL A 1 82 ? 3.604 14.43 13.633 1 93.69 82 VAL A O 1
ATOM 614 N N . PRO A 1 83 ? 2.398 13.938 11.836 1 97.69 83 PRO A N 1
ATOM 615 C CA . PRO A 1 83 ? 3.604 13.984 11.008 1 97.69 83 PRO A CA 1
ATOM 616 C C . PRO A 1 83 ? 4.219 15.375 10.93 1 97.69 83 PRO A C 1
ATOM 618 O O . PRO A 1 83 ? 3.504 16.359 10.719 1 97.69 83 PRO A O 1
ATOM 621 N N . GLN A 1 84 ? 5.52 15.43 11.102 1 97.94 84 GLN A N 1
ATOM 622 C CA . GLN A 1 84 ? 6.281 16.672 10.969 1 97.94 84 GLN A CA 1
ATOM 623 C C . GLN A 1 84 ? 6.809 16.844 9.547 1 97.94 84 GLN A C 1
ATOM 625 O O . GLN A 1 84 ? 6.438 16.078 8.641 1 97.94 84 GLN A O 1
ATOM 630 N N . GLN A 1 85 ? 7.562 17.859 9.352 1 97.38 85 GLN A N 1
ATOM 631 C CA . GLN A 1 85 ? 8.133 18.109 8.031 1 97.38 85 GLN A CA 1
ATOM 632 C C . GLN A 1 85 ? 8.945 16.922 7.551 1 97.38 85 GLN A C 1
ATOM 634 O O . GLN A 1 85 ? 9.758 16.359 8.297 1 97.38 85 GLN A O 1
ATOM 639 N N . GLY A 1 86 ? 8.766 16.562 6.344 1 97.94 86 GLY A N 1
ATOM 640 C CA . GLY A 1 86 ? 9.438 15.406 5.762 1 97.94 86 GLY A CA 1
ATOM 641 C C . GLY A 1 86 ? 10.852 15.711 5.312 1 97.94 86 GLY A C 1
ATOM 642 O O . GLY A 1 86 ? 11.172 16.859 4.973 1 97.94 86 GLY A O 1
ATOM 643 N N . LYS A 1 87 ? 11.664 14.719 5.324 1 98 87 LYS A N 1
ATOM 644 C CA . LYS A 1 87 ? 13.008 14.734 4.758 1 98 87 LYS A CA 1
ATOM 645 C C . LYS A 1 87 ? 13.211 13.578 3.781 1 98 87 LYS A C 1
ATOM 647 O O . LYS A 1 87 ? 12.875 12.438 4.094 1 98 87 LYS A O 1
ATOM 652 N N . ASP A 1 88 ? 13.781 13.898 2.662 1 98.19 88 ASP A N 1
ATOM 653 C CA . ASP A 1 88 ? 14.047 12.844 1.69 1 98.19 88 ASP A CA 1
ATOM 654 C C . ASP A 1 88 ? 15.18 11.93 2.16 1 98.19 88 ASP A C 1
ATOM 656 O O . ASP A 1 88 ? 16.312 12.3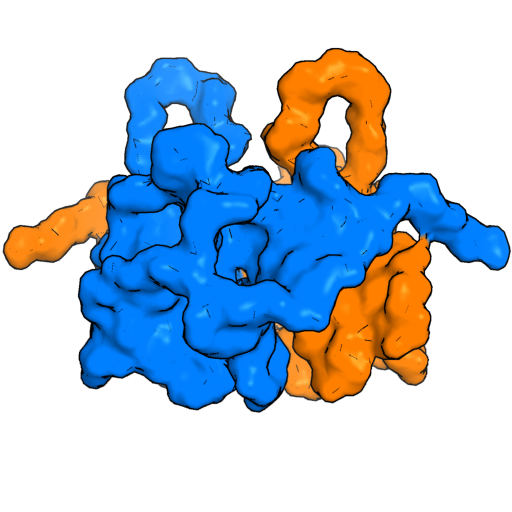83 2.311 1 98.19 88 ASP A O 1
ATOM 660 N N . LEU A 1 89 ? 14.867 10.719 2.365 1 98.25 89 LEU A N 1
ATOM 661 C CA . LEU A 1 89 ? 15.852 9.703 2.723 1 98.25 89 LEU A CA 1
ATOM 662 C C . LEU A 1 89 ? 16.625 9.242 1.493 1 98.25 89 LEU A C 1
ATOM 664 O O . LEU A 1 89 ? 17.812 8.93 1.586 1 98.25 89 LEU A O 1
ATOM 668 N N . VAL A 1 90 ? 15.945 9.062 0.366 1 98.12 90 VAL A N 1
ATOM 669 C CA . VAL A 1 90 ? 16.484 8.672 -0.933 1 98.12 90 VAL A CA 1
ATOM 670 C C . VAL A 1 90 ? 15.977 9.633 -2.01 1 98.12 90 VAL A C 1
ATOM 672 O O . VAL A 1 90 ? 14.789 9.969 -2.047 1 98.12 90 VAL A O 1
ATOM 675 N N . ASP A 1 91 ? 16.797 10.055 -2.928 1 96.69 91 ASP A N 1
ATOM 676 C CA . ASP A 1 91 ? 16.375 11.031 -3.932 1 96.69 91 ASP A CA 1
ATOM 677 C C . ASP A 1 91 ? 16.719 10.539 -5.34 1 96.69 91 ASP A C 1
ATOM 679 O O . ASP A 1 91 ? 16.641 11.305 -6.305 1 96.69 91 ASP A O 1
ATOM 683 N N . LYS A 1 92 ? 17.016 9.32 -5.543 1 94.88 92 LYS A N 1
ATOM 684 C CA . LYS A 1 92 ? 17.422 8.789 -6.844 1 94.88 92 LYS A CA 1
ATOM 685 C C . LYS A 1 92 ? 16.609 7.551 -7.199 1 94.88 92 LYS A C 1
ATOM 687 O O . LYS A 1 92 ? 17.141 6.578 -7.734 1 94.88 92 LYS A O 1
ATOM 692 N N . LEU A 1 93 ? 15.438 7.578 -6.797 1 96.69 93 LEU A N 1
ATOM 693 C CA . LEU A 1 93 ? 14.555 6.516 -7.27 1 96.69 93 LEU A CA 1
ATOM 694 C C . LEU A 1 93 ? 14.133 6.758 -8.711 1 96.69 93 LEU A C 1
ATOM 696 O O . LEU A 1 93 ? 14.195 7.891 -9.203 1 96.69 93 LEU A O 1
ATOM 700 N N . GLY A 1 94 ? 13.859 5.695 -9.398 1 93.31 94 GLY A N 1
ATOM 701 C CA . GLY A 1 94 ? 13.086 5.863 -10.617 1 93.31 94 GLY A CA 1
ATOM 702 C C . GLY A 1 94 ? 11.68 6.355 -10.367 1 93.31 94 GLY A C 1
ATOM 703 O O . GLY A 1 94 ? 11.477 7.32 -9.625 1 93.31 94 GLY A O 1
ATOM 704 N N . VAL A 1 95 ? 10.648 5.773 -10.93 1 90.5 95 VAL A N 1
ATOM 705 C CA . VAL A 1 95 ? 9.25 6.027 -10.602 1 90.5 95 VAL A CA 1
ATOM 706 C C . VAL A 1 95 ? 8.766 5.02 -9.562 1 90.5 95 VAL A C 1
ATOM 708 O O . VAL A 1 95 ? 8.516 3.854 -9.891 1 90.5 95 VAL A O 1
ATOM 711 N N . PRO A 1 96 ? 8.617 5.477 -8.359 1 92.69 96 PRO A N 1
ATOM 712 C CA . PRO A 1 96 ? 8.242 4.527 -7.312 1 92.69 96 PRO A CA 1
ATOM 713 C C . PRO A 1 96 ? 6.742 4.215 -7.3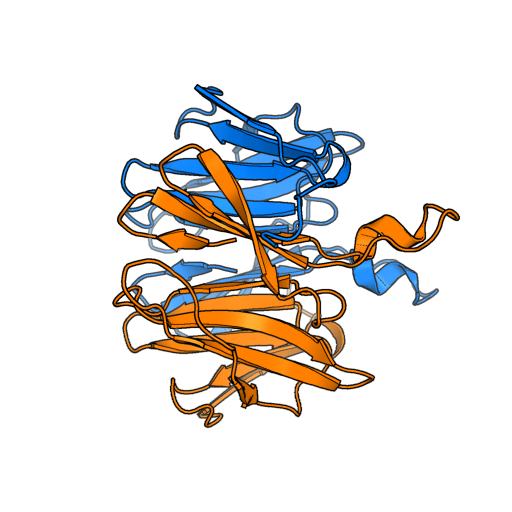12 1 92.69 96 PRO A C 1
ATOM 715 O O . PRO A 1 96 ? 5.926 5.098 -7.598 1 92.69 96 PRO A O 1
ATOM 718 N N . ASP A 1 97 ? 6.395 3.062 -6.945 1 88.88 97 ASP A N 1
ATOM 719 C CA . ASP A 1 97 ? 5.027 2.551 -6.93 1 88.88 97 ASP A CA 1
ATOM 720 C C . ASP A 1 97 ? 4.613 2.143 -5.516 1 88.88 97 ASP A C 1
ATOM 722 O O . ASP A 1 97 ? 4.57 2.977 -4.609 1 88.88 97 ASP A O 1
ATOM 726 N N . GLY A 1 98 ? 4.617 0.881 -5.098 1 92 98 GLY A N 1
ATOM 727 C CA . GLY A 1 98 ? 4.258 0.392 -3.775 1 92 98 GLY A CA 1
ATOM 728 C C . GLY A 1 98 ? 5.43 0.35 -2.814 1 92 98 GLY A C 1
ATOM 729 O O . GLY A 1 98 ? 6.586 0.4 -3.236 1 92 98 GLY A O 1
ATOM 730 N N . MET A 1 99 ? 5.086 0.191 -1.604 1 96.25 99 MET A N 1
ATOM 731 C CA . MET A 1 99 ? 6.117 0.115 -0.575 1 96.25 99 MET A CA 1
ATOM 732 C C . MET A 1 99 ? 5.621 -0.669 0.636 1 96.25 99 MET A C 1
ATOM 734 O O . MET A 1 99 ? 4.414 -0.795 0.848 1 96.25 99 MET A O 1
ATOM 738 N N . ALA A 1 100 ? 6.559 -1.169 1.349 1 97 100 ALA A N 1
ATOM 739 C CA . ALA A 1 100 ? 6.316 -1.846 2.619 1 97 100 ALA A CA 1
ATOM 740 C C . ALA A 1 100 ? 7.523 -1.734 3.543 1 97 100 ALA A C 1
ATOM 742 O O . ALA A 1 100 ? 8.641 -1.47 3.088 1 97 100 ALA A O 1
ATOM 743 N N . VAL A 1 101 ? 7.301 -1.917 4.777 1 97.5 101 VAL A N 1
ATOM 744 C CA . VAL A 1 101 ? 8.359 -1.894 5.785 1 97.5 101 VAL A CA 1
ATOM 745 C C . VAL A 1 101 ? 8.352 -3.205 6.566 1 97.5 101 VAL A C 1
ATOM 747 O O . VAL A 1 101 ? 7.297 -3.668 7.008 1 97.5 101 VAL A O 1
ATOM 750 N N . ASP A 1 102 ? 9.531 -3.77 6.727 1 95.06 102 ASP A N 1
ATOM 751 C CA . ASP A 1 102 ? 9.562 -5.012 7.492 1 95.06 102 ASP A CA 1
ATOM 752 C C . ASP A 1 102 ? 9.75 -4.727 8.984 1 95.06 102 ASP A C 1
ATOM 754 O O . ASP A 1 102 ? 9.797 -3.568 9.398 1 95.06 102 ASP A O 1
ATOM 758 N N . CYS A 1 103 ? 9.797 -5.824 9.75 1 94.12 103 CYS A N 1
ATOM 759 C CA . CYS A 1 103 ? 9.82 -5.695 11.203 1 94.12 103 CYS A CA 1
ATOM 760 C C . CYS A 1 103 ? 11.141 -5.109 11.688 1 94.12 103 CYS A C 1
ATOM 762 O O . CYS A 1 103 ? 11.25 -4.66 12.828 1 94.12 103 CYS A O 1
ATOM 764 N N . TYR A 1 104 ? 12.211 -5.098 10.891 1 95.44 104 TYR A N 1
ATOM 765 C CA . TYR A 1 104 ? 13.5 -4.508 11.234 1 95.44 104 TYR A CA 1
ATOM 766 C C . TYR A 1 104 ? 13.578 -3.055 10.781 1 95.44 104 TYR A C 1
ATOM 768 O O . TYR A 1 104 ? 14.562 -2.365 11.055 1 95.44 104 TYR A O 1
ATOM 776 N N . GLY A 1 105 ? 12.555 -2.609 10.078 1 97.56 105 GLY A N 1
ATOM 777 C CA . GLY A 1 105 ? 12.477 -1.229 9.625 1 97.56 105 GLY A CA 1
ATOM 778 C C . GLY A 1 105 ? 13 -1.034 8.211 1 97.56 105 GLY A C 1
ATOM 779 O O . GLY A 1 105 ? 13.023 0.089 7.707 1 97.56 105 GLY A O 1
ATOM 780 N N . ASN A 1 106 ? 13.469 -2.105 7.566 1 97.88 106 ASN A N 1
ATOM 781 C CA . ASN A 1 106 ? 13.875 -1.962 6.172 1 97.88 106 ASN A CA 1
ATOM 782 C C . ASN A 1 106 ? 12.688 -1.619 5.273 1 97.88 106 ASN A C 1
ATOM 784 O O . ASN A 1 106 ? 11.594 -2.156 5.449 1 97.88 106 ASN A O 1
ATOM 788 N N . ILE A 1 107 ? 12.945 -0.802 4.297 1 98.38 107 ILE A N 1
ATOM 789 C CA . ILE A 1 107 ? 11.906 -0.249 3.438 1 98.38 107 ILE A CA 1
ATOM 790 C C . ILE A 1 107 ? 12.031 -0.827 2.031 1 98.38 107 ILE A C 1
ATOM 792 O O . ILE A 1 107 ? 13.086 -0.704 1.397 1 98.38 107 ILE A O 1
ATOM 796 N N . TYR A 1 108 ? 11.047 -1.417 1.591 1 97.5 108 TYR A N 1
ATOM 797 C CA . TYR A 1 108 ? 10.961 -1.975 0.246 1 97.5 108 TYR A CA 1
ATOM 798 C C . TYR A 1 108 ? 10.188 -1.04 -0.681 1 97.5 108 TYR A C 1
ATOM 800 O O . TYR A 1 108 ? 9.094 -0.589 -0.347 1 97.5 108 TYR A O 1
ATOM 808 N N . VAL A 1 109 ? 10.742 -0.745 -1.823 1 96.94 109 VAL A N 1
ATOM 809 C CA . VAL A 1 109 ? 10.109 0.139 -2.795 1 96.94 109 VAL A CA 1
ATOM 810 C C . VAL A 1 109 ? 10.078 -0.535 -4.164 1 96.94 109 VAL A C 1
ATOM 812 O O . VAL A 1 109 ? 11.117 -0.956 -4.68 1 96.94 109 VAL A O 1
ATOM 815 N N . SER A 1 110 ? 8.93 -0.62 -4.707 1 93.75 110 SER A N 1
ATOM 816 C CA . SER A 1 110 ? 8.82 -1.158 -6.059 1 93.75 110 SER A CA 1
ATOM 817 C C . SER A 1 110 ? 8.969 -0.059 -7.105 1 93.75 110 SER A C 1
ATOM 819 O O . SER A 1 110 ? 8.484 1.057 -6.918 1 93.75 110 SER A O 1
ATOM 821 N N . GLU A 1 111 ? 9.68 -0.352 -8.133 1 90.81 111 GLU A N 1
ATOM 822 C CA . GLU A 1 111 ? 9.836 0.457 -9.336 1 90.81 111 GLU A CA 1
ATOM 823 C C . GLU A 1 111 ? 9.508 -0.351 -10.586 1 90.81 111 GLU A C 1
ATOM 825 O O . GLU A 1 111 ? 10.406 -0.918 -11.219 1 90.81 111 GLU A O 1
ATOM 830 N N . HIS A 1 112 ? 8.32 -0.309 -10.977 1 86.5 112 HIS A N 1
ATOM 831 C CA . HIS A 1 112 ? 7.809 -1.225 -11.992 1 86.5 112 HIS A CA 1
ATOM 832 C C . HIS A 1 112 ? 8.445 -0.959 -13.352 1 86.5 112 HIS A C 1
ATOM 834 O O . HIS A 1 112 ? 8.805 -1.896 -14.07 1 86.5 112 HIS A O 1
ATOM 840 N N . THR A 1 113 ? 8.531 0.333 -13.688 1 83.75 113 THR A N 1
ATOM 841 C CA . THR A 1 113 ? 9.148 0.687 -14.961 1 83.75 113 THR A CA 1
ATOM 842 C C . THR A 1 113 ? 10.555 0.104 -15.062 1 83.75 113 THR A C 1
ATOM 844 O O . THR A 1 113 ? 10.977 -0.326 -16.141 1 83.75 113 THR A O 1
ATOM 847 N N . ASP A 1 114 ? 11.258 0.083 -13.984 1 87.5 114 ASP A N 1
ATOM 848 C CA . ASP A 1 114 ? 12.633 -0.406 -13.945 1 87.5 114 ASP A CA 1
ATOM 849 C C . ASP A 1 114 ? 12.672 -1.901 -13.641 1 87.5 114 ASP A C 1
ATOM 851 O O . ASP A 1 114 ? 13.75 -2.484 -13.516 1 87.5 114 ASP A O 1
ATOM 855 N N . LYS A 1 115 ? 11.547 -2.508 -13.398 1 87 115 LYS A N 1
ATOM 856 C CA . LYS A 1 115 ? 11.406 -3.941 -13.156 1 87 115 LYS A CA 1
ATOM 857 C C . LYS A 1 115 ? 12.234 -4.383 -11.961 1 87 115 LYS A C 1
ATOM 859 O O . LYS A 1 115 ? 12.969 -5.375 -12.031 1 87 115 LYS A O 1
ATOM 864 N N . ARG A 1 116 ? 12.086 -3.641 -10.867 1 90.88 116 ARG A N 1
ATOM 865 C CA . ARG A 1 116 ? 12.875 -4 -9.695 1 90.88 116 ARG A CA 1
ATOM 866 C C . ARG A 1 116 ? 12.195 -3.531 -8.414 1 90.88 116 ARG A C 1
ATOM 868 O O . ARG A 1 116 ? 11.328 -2.652 -8.445 1 90.88 116 ARG A O 1
ATOM 875 N N . LEU A 1 117 ? 12.633 -4.172 -7.375 1 93.31 117 LEU A N 1
ATOM 876 C CA . LEU A 1 117 ? 12.438 -3.717 -6 1 93.31 117 LEU A CA 1
ATOM 877 C C . LEU A 1 117 ? 13.773 -3.363 -5.348 1 93.31 117 LEU A C 1
ATOM 879 O O . LEU A 1 117 ? 14.742 -4.109 -5.473 1 93.31 117 LEU A O 1
ATOM 883 N N . ARG A 1 118 ? 13.773 -2.26 -4.707 1 96.81 118 ARG A N 1
ATOM 884 C CA . ARG A 1 118 ? 14.945 -1.892 -3.926 1 96.81 118 ARG A CA 1
ATOM 885 C C . ARG A 1 118 ? 14.625 -1.854 -2.436 1 96.81 118 ARG A C 1
ATOM 887 O O . ARG A 1 118 ? 13.508 -1.493 -2.045 1 96.81 118 ARG A O 1
ATOM 894 N N . VAL A 1 119 ? 15.664 -2.215 -1.673 1 97.62 119 VAL A N 1
ATOM 895 C CA . VAL A 1 119 ? 15.5 -2.264 -0.224 1 97.62 119 VAL A CA 1
ATOM 896 C C . VAL A 1 119 ? 16.438 -1.267 0.44 1 97.62 119 VAL A C 1
ATOM 898 O O . VAL A 1 119 ? 17.641 -1.225 0.121 1 97.62 119 VAL A O 1
ATOM 901 N N . PHE A 1 120 ? 15.945 -0.491 1.341 1 98.62 120 PHE A N 1
ATOM 902 C CA . PHE A 1 120 ? 16.703 0.546 2.031 1 98.62 120 PHE A CA 1
ATOM 903 C C . PHE A 1 120 ? 16.609 0.369 3.541 1 98.62 120 PHE A C 1
ATOM 905 O O . PHE A 1 120 ? 15.578 -0.061 4.059 1 98.62 120 PHE A O 1
ATOM 912 N N . THR A 1 121 ? 17.625 0.731 4.25 1 98.5 121 THR A N 1
ATOM 913 C CA . THR A 1 121 ? 17.562 0.839 5.707 1 98.5 121 THR A CA 1
ATOM 914 C C . THR A 1 121 ? 16.766 2.064 6.129 1 98.5 121 THR A C 1
ATOM 916 O O . THR A 1 121 ? 16.469 2.938 5.305 1 98.5 121 THR A O 1
ATOM 919 N N . PRO A 1 122 ? 16.438 2.131 7.43 1 97.94 122 PRO A N 1
ATOM 920 C CA . PRO A 1 122 ? 15.734 3.32 7.914 1 97.94 122 PRO A CA 1
ATOM 921 C C . PRO A 1 122 ? 16.531 4.605 7.703 1 97.94 122 PRO A C 1
ATOM 923 O O . PRO A 1 122 ? 15.961 5.699 7.711 1 97.94 122 PRO A O 1
ATOM 926 N N . ALA A 1 123 ? 17.828 4.492 7.488 1 97.38 123 ALA A N 1
ATOM 927 C CA . ALA A 1 123 ? 18.688 5.66 7.273 1 97.38 123 ALA A CA 1
ATOM 928 C C . ALA A 1 123 ? 18.797 5.988 5.789 1 97.38 123 ALA A C 1
ATOM 930 O O . ALA A 1 123 ? 19.422 6.984 5.414 1 97.38 123 ALA A O 1
ATOM 931 N N . GLY A 1 124 ? 18.203 5.121 4.898 1 97.88 124 GLY A N 1
ATOM 932 C CA . GLY A 1 124 ? 18.172 5.43 3.479 1 97.88 124 GLY A CA 1
ATOM 933 C C . GLY A 1 124 ? 19.281 4.754 2.689 1 97.88 124 GLY A C 1
ATOM 934 O O . GLY A 1 124 ? 19.469 5.051 1.51 1 97.88 124 GLY A O 1
ATOM 935 N N . LYS A 1 125 ? 20 3.865 3.367 1 98.12 125 LYS A N 1
ATOM 936 C CA . LYS A 1 125 ? 21.031 3.119 2.65 1 98.12 125 LYS A CA 1
ATOM 937 C C . LYS A 1 125 ? 20.438 1.938 1.894 1 98.12 125 LYS A C 1
ATOM 939 O O . LYS A 1 125 ? 19.719 1.121 2.475 1 98.12 125 LYS A O 1
ATOM 944 N N . GLN A 1 126 ? 20.766 1.842 0.617 1 98.19 126 GLN A N 1
ATOM 945 C CA . GLN A 1 126 ? 20.297 0.695 -0.15 1 98.19 126 GLN A CA 1
ATOM 946 C C . GLN A 1 126 ? 21.047 -0.574 0.234 1 98.19 126 GLN A C 1
ATOM 948 O O . GLN A 1 126 ? 22.281 -0.585 0.255 1 98.19 126 GLN A O 1
ATOM 953 N N . ILE A 1 127 ? 20.328 -1.657 0.43 1 97.81 127 ILE A N 1
ATOM 954 C CA . ILE A 1 127 ? 21.031 -2.848 0.916 1 97.81 127 ILE A CA 1
ATOM 955 C C . ILE A 1 127 ? 20.703 -4.035 0.011 1 97.81 127 ILE A C 1
ATOM 957 O O . ILE A 1 127 ? 21.359 -5.078 0.092 1 97.81 127 ILE A O 1
ATOM 961 N N . ALA A 1 128 ? 19.75 -3.949 -0.893 1 95.88 128 ALA A N 1
ATOM 962 C CA . ALA A 1 128 ? 19.422 -5.051 -1.797 1 95.88 128 ALA A CA 1
ATOM 963 C C . ALA A 1 128 ? 18.625 -4.555 -2.994 1 95.88 128 ALA A C 1
ATOM 965 O O . ALA A 1 128 ? 18.016 -3.482 -2.945 1 95.88 128 ALA A O 1
ATOM 966 N N . THR A 1 129 ? 18.688 -5.27 -4.066 1 94.75 129 THR A N 1
ATOM 967 C CA . THR A 1 129 ? 17.828 -5.121 -5.238 1 94.75 129 THR A CA 1
ATOM 968 C C . THR A 1 129 ? 17.281 -6.477 -5.68 1 94.75 129 THR A C 1
ATOM 970 O O . THR A 1 129 ? 18.016 -7.465 -5.734 1 94.75 129 THR A O 1
ATOM 973 N N . ILE A 1 130 ? 16 -6.512 -5.918 1 89.75 130 ILE A N 1
ATOM 974 C CA . ILE A 1 130 ? 15.344 -7.699 -6.445 1 89.75 130 ILE A CA 1
ATOM 975 C C . ILE A 1 130 ? 14.844 -7.426 -7.859 1 89.75 130 ILE A C 1
ATOM 977 O O . ILE A 1 130 ? 14.031 -6.523 -8.07 1 89.75 130 ILE A O 1
ATOM 981 N N . LYS A 1 131 ? 15.266 -8.164 -8.789 1 88.31 131 LYS A N 1
ATOM 982 C CA . LYS A 1 131 ? 14.805 -8.023 -10.164 1 88.31 131 LYS A CA 1
ATOM 983 C C . LYS A 1 131 ? 13.5 -8.781 -10.391 1 88.31 131 LYS A C 1
ATOM 985 O O . LYS A 1 131 ? 13.375 -9.938 -9.992 1 88.31 131 LYS A O 1
ATOM 990 N N . VAL A 1 132 ? 12.516 -8.078 -10.836 1 80.06 132 VAL A N 1
ATOM 991 C CA . VAL A 1 132 ? 11.211 -8.688 -11.07 1 80.06 132 VAL A CA 1
ATOM 992 C C . VAL A 1 132 ? 11.031 -8.953 -12.562 1 80.06 132 VAL A C 1
ATOM 994 O O . VAL A 1 132 ? 11.016 -8.023 -13.375 1 80.06 132 VAL A O 1
ATOM 997 N N . ASP A 1 133 ? 11.664 -9.898 -13.102 1 65.69 133 ASP A N 1
ATOM 998 C CA . ASP A 1 133 ? 11.57 -10.219 -14.523 1 65.69 133 ASP A CA 1
ATOM 999 C C . ASP A 1 133 ? 10.125 -10.453 -14.938 1 65.69 133 ASP A C 1
ATOM 1001 O O . ASP A 1 133 ? 9.359 -11.078 -14.203 1 65.69 133 ASP A O 1
ATOM 1005 N N . ALA A 1 134 ? 9.562 -9.539 -15.727 1 54.34 134 ALA A N 1
ATOM 1006 C CA . ALA A 1 134 ? 8.242 -9.758 -16.312 1 54.34 134 ALA A CA 1
ATOM 1007 C C . ALA A 1 134 ? 8.094 -11.195 -16.797 1 54.34 134 ALA A C 1
ATOM 1009 O O . ALA A 1 134 ? 6.977 -11.688 -16.969 1 54.34 134 ALA A O 1
ATOM 1010 N N . ASN A 1 135 ? 9.164 -11.773 -17.297 1 47.38 135 ASN A N 1
ATOM 1011 C CA . ASN A 1 135 ? 9.031 -13.109 -17.875 1 47.38 135 ASN A CA 1
ATOM 1012 C C . ASN A 1 135 ? 8.773 -14.156 -16.781 1 47.38 135 ASN A C 1
ATOM 1014 O O . ASN A 1 135 ? 9.688 -14.883 -16.375 1 47.38 135 ASN A O 1
ATOM 1018 N N . VAL A 1 136 ? 8.164 -13.703 -15.805 1 45.69 136 VAL A N 1
ATOM 1019 C CA . VAL A 1 136 ? 7.828 -14.641 -14.742 1 45.69 136 VAL A CA 1
ATOM 1020 C C . VAL A 1 136 ? 7.184 -15.891 -15.344 1 45.69 136 VAL A C 1
ATOM 1022 O O . VAL A 1 136 ? 6.277 -15.789 -16.172 1 45.69 136 VAL A O 1
ATOM 1025 N N . THR A 1 137 ? 7.941 -16.938 -15.523 1 37.03 137 THR A N 1
ATOM 1026 C CA . THR A 1 137 ? 7.52 -18.25 -16 1 37.03 137 THR A CA 1
ATOM 1027 C C . THR A 1 137 ? 6.246 -18.688 -15.297 1 37.03 137 THR A C 1
ATOM 1029 O O . THR A 1 137 ? 6.074 -18.469 -14.102 1 37.03 137 THR A O 1
ATOM 1032 N N . ASN A 1 138 ? 5.082 -18.719 -15.891 1 35.28 138 ASN A N 1
ATOM 1033 C CA . ASN A 1 138 ? 3.922 -19.516 -15.492 1 35.28 138 ASN A CA 1
ATOM 1034 C C . ASN A 1 138 ? 4.336 -20.828 -14.844 1 35.28 138 ASN A C 1
ATOM 1036 O O . ASN A 1 138 ? 5.203 -21.531 -15.359 1 35.28 138 ASN A O 1
ATOM 1040 N N . ALA A 1 139 ? 4.621 -20.828 -13.555 1 34.75 139 ALA A N 1
ATOM 1041 C CA . ALA A 1 139 ? 4.836 -22.188 -13.086 1 34.75 139 ALA A CA 1
ATOM 1042 C C . ALA A 1 139 ? 3.932 -23.172 -13.828 1 34.75 139 ALA A C 1
ATOM 1044 O O . ALA A 1 139 ? 2.707 -23.031 -13.812 1 34.75 139 ALA A O 1
ATOM 1045 N N . ALA A 1 140 ? 4.285 -23.781 -14.898 1 31.92 140 ALA A N 1
ATOM 1046 C CA . ALA A 1 140 ? 3.682 -25.016 -15.422 1 31.92 140 ALA A CA 1
ATOM 1047 C C . ALA A 1 140 ? 3.631 -26.094 -14.344 1 31.92 140 ALA A C 1
ATOM 1049 O O . ALA A 1 140 ? 4.512 -26.172 -13.484 1 31.92 140 ALA A O 1
ATOM 1050 N N . MET B 1 1 ? 1.598 -3.203 -1.843 1 95.62 1 MET B N 1
ATOM 1051 C CA . MET B 1 1 ? 2.646 -4.141 -1.452 1 95.62 1 MET B CA 1
ATOM 1052 C C . MET B 1 1 ? 2.494 -4.551 0.009 1 95.62 1 MET B C 1
ATOM 1054 O O . MET B 1 1 ? 2.148 -3.725 0.856 1 95.62 1 MET B O 1
ATOM 1058 N N . ALA B 1 2 ? 2.789 -5.852 0.317 1 96.94 2 ALA B N 1
ATOM 1059 C CA . ALA B 1 2 ? 2.707 -6.375 1.678 1 96.94 2 ALA B CA 1
ATOM 1060 C C . ALA B 1 2 ? 3.846 -7.355 1.956 1 96.94 2 ALA B C 1
ATOM 1062 O O . ALA B 1 2 ? 4.234 -8.133 1.08 1 96.94 2 ALA B O 1
ATOM 1063 N N . LEU B 1 3 ? 4.312 -7.34 3.133 1 96.19 3 LEU B N 1
ATOM 1064 C CA . LEU B 1 3 ? 5.355 -8.25 3.598 1 96.19 3 LEU B CA 1
ATOM 1065 C C . LEU B 1 3 ? 4.816 -9.203 4.656 1 96.19 3 LEU B C 1
ATOM 1067 O O . LEU B 1 3 ? 4.234 -8.773 5.652 1 96.19 3 LEU B O 1
ATOM 1071 N N . ALA B 1 4 ? 5.047 -10.492 4.41 1 95.81 4 ALA B N 1
ATOM 1072 C CA . ALA B 1 4 ? 4.691 -11.492 5.406 1 95.81 4 ALA B CA 1
ATOM 1073 C C . ALA B 1 4 ? 5.766 -11.602 6.488 1 95.81 4 ALA B C 1
ATOM 1075 O O . ALA B 1 4 ? 6.875 -11.102 6.316 1 95.81 4 ALA B O 1
ATOM 1076 N N . ALA B 1 5 ? 5.426 -12.312 7.562 1 91.94 5 ALA B N 1
ATOM 1077 C CA . ALA B 1 5 ? 6.328 -12.445 8.703 1 91.94 5 ALA B CA 1
ATOM 1078 C C . ALA B 1 5 ? 7.598 -13.203 8.32 1 91.94 5 ALA B C 1
ATOM 1080 O O . ALA B 1 5 ? 8.664 -12.961 8.883 1 91.94 5 ALA B O 1
ATOM 1081 N N . ASP B 1 6 ? 7.527 -14.062 7.375 1 92.25 6 ASP B N 1
ATOM 1082 C CA . ASP B 1 6 ? 8.695 -14.836 6.965 1 92.25 6 ASP B CA 1
ATOM 1083 C C . ASP B 1 6 ? 9.469 -14.125 5.863 1 92.25 6 ASP B C 1
ATOM 1085 O O . ASP B 1 6 ? 10.344 -14.719 5.227 1 92.25 6 ASP B O 1
ATOM 1089 N N . ASP B 1 7 ? 9.016 -12.906 5.488 1 91.38 7 ASP B N 1
ATOM 1090 C CA . ASP B 1 7 ? 9.68 -12 4.555 1 91.38 7 ASP B CA 1
ATOM 1091 C C . ASP B 1 7 ? 9.273 -12.305 3.115 1 91.38 7 ASP B C 1
ATOM 1093 O O . ASP B 1 7 ? 9.891 -11.797 2.172 1 91.38 7 ASP B O 1
ATOM 1097 N N . THR B 1 8 ? 8.281 -13.203 2.969 1 95.56 8 THR B N 1
ATOM 1098 C CA . THR B 1 8 ? 7.652 -13.273 1.656 1 95.56 8 THR B CA 1
ATOM 1099 C C . THR B 1 8 ? 7.031 -11.938 1.278 1 95.56 8 THR B C 1
ATOM 1101 O O . THR B 1 8 ? 6.398 -11.281 2.111 1 95.56 8 THR B O 1
ATOM 1104 N N . LEU B 1 9 ? 7.168 -11.539 0.065 1 95.31 9 LEU B N 1
ATOM 1105 C CA . LEU B 1 9 ? 6.684 -10.242 -0.407 1 95.31 9 LEU B CA 1
ATOM 1106 C C . LEU B 1 9 ? 5.602 -10.422 -1.469 1 95.31 9 LEU B C 1
ATOM 1108 O O . LEU B 1 9 ? 5.734 -11.266 -2.359 1 95.31 9 LEU B O 1
ATOM 1112 N N . TYR B 1 10 ? 4.484 -9.727 -1.288 1 96.56 10 TYR B N 1
ATOM 1113 C CA . TYR B 1 10 ? 3.428 -9.641 -2.291 1 96.56 10 TYR B CA 1
ATOM 1114 C C . TYR B 1 10 ? 3.32 -8.227 -2.855 1 96.56 10 TYR B C 1
ATOM 1116 O O . TYR B 1 10 ? 3.387 -7.25 -2.109 1 96.56 10 TYR B O 1
ATOM 1124 N N . PHE B 1 11 ? 3.172 -8.078 -4.176 1 94.19 11 PHE B N 1
ATOM 1125 C CA . PHE B 1 11 ? 2.977 -6.746 -4.742 1 94.19 11 PHE B CA 1
ATOM 1126 C C . PHE B 1 11 ? 2.215 -6.828 -6.059 1 94.19 11 PHE B C 1
ATOM 1128 O O . PHE B 1 11 ? 2.189 -7.879 -6.703 1 94.19 11 PHE B O 1
ATOM 1135 N N . SER B 1 12 ? 1.56 -5.758 -6.328 1 91.25 12 SER B N 1
ATOM 1136 C CA . SER B 1 12 ? 0.83 -5.641 -7.59 1 91.25 12 SER B CA 1
ATOM 1137 C C . SER B 1 12 ? 1.596 -4.785 -8.594 1 91.25 12 SER B C 1
ATOM 1139 O O . SER B 1 12 ? 2.486 -4.023 -8.219 1 91.25 12 SER B O 1
ATOM 1141 N N . ASP B 1 13 ? 1.337 -5.027 -9.906 1 80.25 13 ASP B N 1
ATOM 1142 C CA . ASP B 1 13 ? 1.844 -4.234 -11.023 1 80.25 13 ASP B CA 1
ATOM 1143 C C . ASP B 1 13 ? 0.704 -3.551 -11.773 1 80.25 13 ASP B C 1
ATOM 1145 O O . ASP B 1 13 ? 0.124 -4.129 -12.695 1 80.25 13 ASP B O 1
ATOM 1149 N N . PRO B 1 14 ? 0.34 -2.346 -11.203 1 63.72 14 PRO B N 1
ATOM 1150 C CA . PRO B 1 14 ? -0.784 -1.708 -11.891 1 63.72 14 PRO B CA 1
ATOM 1151 C C . PRO B 1 14 ? -0.39 -1.121 -13.25 1 63.72 14 PRO B C 1
ATOM 1153 O O . PRO B 1 14 ? 0.793 -0.88 -13.5 1 63.72 14 PRO B O 1
ATOM 1156 N N . ASP B 1 15 ? -1.138 -1.314 -14.359 1 58.22 15 ASP B N 1
ATOM 1157 C CA . ASP B 1 15 ? -0.892 -0.773 -15.695 1 58.22 15 ASP B CA 1
ATOM 1158 C C . ASP B 1 15 ? -0.976 0.752 -15.695 1 58.22 15 ASP B C 1
ATOM 1160 O O . ASP B 1 15 ? -0.82 1.39 -16.734 1 58.22 15 ASP B O 1
ATOM 1164 N N . PHE B 1 16 ? -1.394 1.31 -14.656 1 50.53 16 PHE B N 1
ATOM 1165 C CA . PHE B 1 16 ? -1.803 2.691 -14.883 1 50.53 16 PHE B CA 1
ATOM 1166 C C . PHE B 1 16 ? -0.72 3.463 -15.625 1 50.53 16 PHE B C 1
ATOM 1168 O O . PHE B 1 16 ? -1.02 4.375 -16.391 1 50.53 16 PHE B O 1
ATOM 1175 N N . GLN B 1 17 ? 0.502 3.199 -15.258 1 45.69 17 GLN B N 1
ATOM 1176 C CA . GLN B 1 17 ? 1.55 3.988 -15.891 1 45.69 17 GLN B CA 1
ATOM 1177 C C . GLN B 1 17 ? 1.895 3.43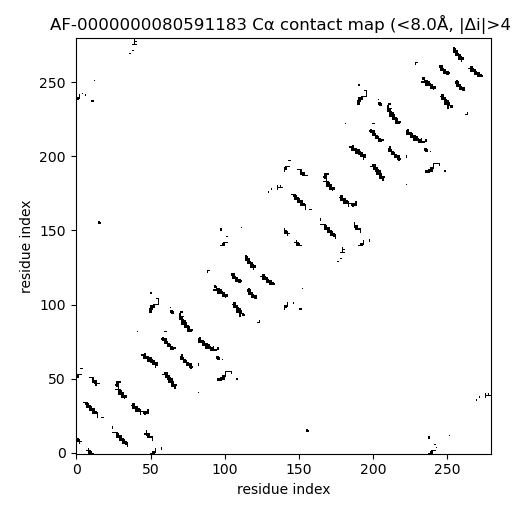4 -17.266 1 45.69 17 GLN B C 1
ATOM 1179 O O . GLN B 1 17 ? 2.643 4.055 -18.031 1 45.69 17 GLN B O 1
ATOM 1184 N N . ARG B 1 18 ? 1.344 2.316 -17.531 1 46.44 18 ARG B N 1
ATOM 1185 C CA . ARG B 1 18 ? 1.813 1.703 -18.766 1 46.44 18 ARG B CA 1
ATOM 1186 C C . ARG B 1 18 ? 1.003 2.193 -19.969 1 46.44 18 ARG B C 1
ATOM 1188 O O . ARG B 1 18 ? 1.284 1.822 -21.109 1 46.44 18 ARG B O 1
ATOM 1195 N N . THR B 1 19 ? -0.117 2.66 -19.719 1 39.62 19 THR B N 1
ATOM 1196 C CA . THR B 1 19 ? -0.832 3.012 -20.938 1 39.62 19 THR B CA 1
ATOM 1197 C C . THR B 1 19 ? 0.064 3.812 -21.875 1 39.62 19 THR B C 1
ATOM 1199 O O . THR B 1 19 ? -0.295 4.055 -23.031 1 39.62 19 THR B O 1
ATOM 1202 N N . ALA B 1 20 ? 1.044 4.5 -21.422 1 37.53 20 ALA B N 1
ATOM 1203 C CA . ALA B 1 20 ? 1.715 5.262 -22.469 1 37.53 20 ALA B CA 1
ATOM 1204 C C . ALA B 1 20 ? 2.43 4.336 -23.453 1 37.53 20 ALA B C 1
ATOM 1206 O O . ALA B 1 20 ? 2.953 4.785 -24.469 1 37.53 20 ALA B O 1
ATOM 1207 N N . ALA B 1 21 ? 2.76 3.15 -23.016 1 36.81 21 ALA B N 1
ATOM 1208 C CA . ALA B 1 21 ? 3.602 2.521 -24.031 1 36.81 21 ALA B CA 1
ATOM 1209 C C . ALA B 1 21 ? 2.758 1.762 -25.062 1 36.81 21 ALA B C 1
ATOM 1211 O O . ALA B 1 21 ? 1.862 0.998 -24.688 1 36.81 21 ALA B O 1
ATOM 1212 N N . PRO B 1 22 ? 2.619 2.16 -26.266 1 37.75 22 PRO B N 1
ATOM 1213 C CA . PRO B 1 22 ? 1.855 1.593 -27.375 1 37.75 22 PRO B CA 1
ATOM 1214 C C . PRO B 1 22 ? 1.828 0.066 -27.359 1 37.75 22 PRO B C 1
ATOM 1216 O O . PRO B 1 22 ? 1.068 -0.55 -28.109 1 37.75 22 PRO B O 1
ATOM 1219 N N . GLY B 1 23 ? 2.984 -0.562 -27.109 1 39.28 23 GLY B N 1
ATOM 1220 C CA . GLY B 1 23 ? 3.111 -1.988 -27.359 1 39.28 23 GLY B CA 1
ATOM 1221 C C . GLY B 1 23 ? 2.385 -2.844 -26.344 1 39.28 23 GLY B C 1
ATOM 1222 O O . GLY B 1 23 ? 2.139 -2.404 -25.219 1 39.28 23 GLY B O 1
ATOM 1223 N N . GLY B 1 24 ? 1.354 -3.896 -26.844 1 43.56 24 GLY B N 1
ATOM 1224 C CA . GLY B 1 24 ? 0.541 -4.914 -26.188 1 43.56 24 GLY B CA 1
ATOM 1225 C C . GLY B 1 24 ? 0.639 -4.879 -24.688 1 43.56 24 GLY B C 1
ATOM 1226 O O . GLY B 1 24 ? 1.704 -4.598 -24.125 1 43.56 24 GLY B O 1
ATOM 1227 N N . GLN B 1 25 ? -0.407 -4.469 -24.094 1 47.09 25 GLN B N 1
ATOM 1228 C CA . GLN B 1 25 ? -0.579 -4.234 -22.672 1 47.09 25 GLN B CA 1
ATOM 1229 C C . GLN B 1 25 ? -0.139 -5.449 -21.859 1 47.09 25 GLN B C 1
ATOM 1231 O O . GLN B 1 25 ? -0.672 -6.547 -22.031 1 47.09 25 GLN B O 1
ATOM 1236 N N . ASP B 1 26 ? 1.021 -5.523 -21.531 1 57.31 26 ASP B N 1
ATOM 1237 C CA . ASP B 1 26 ? 1.396 -6.613 -20.641 1 57.31 26 ASP B CA 1
ATOM 1238 C C . ASP B 1 26 ? 0.453 -6.691 -19.438 1 57.31 26 ASP B C 1
ATOM 1240 O O . ASP B 1 26 ? -0.035 -5.668 -18.953 1 57.31 26 ASP B O 1
ATOM 1244 N N . LYS B 1 27 ? -0.176 -7.895 -19.25 1 68.69 27 LYS B N 1
ATOM 1245 C CA . LYS B 1 27 ? -1.048 -8.25 -18.141 1 68.69 27 LYS B CA 1
ATOM 1246 C C . LYS B 1 27 ? -0.521 -7.68 -16.828 1 68.69 27 LYS B C 1
ATOM 1248 O O . LYS B 1 27 ? 0.69 -7.656 -16.594 1 68.69 27 LYS B O 1
ATOM 1253 N N . THR B 1 28 ? -1.391 -6.926 -16.234 1 81.81 28 THR B N 1
ATOM 1254 C CA . THR B 1 28 ? -1.061 -6.566 -14.859 1 81.81 28 THR B CA 1
ATOM 1255 C C . THR B 1 28 ? -1.261 -7.754 -13.922 1 81.81 28 THR B C 1
ATOM 1257 O O . THR B 1 28 ? -2.119 -8.602 -14.172 1 81.81 28 THR B O 1
ATOM 1260 N N . ARG B 1 29 ? -0.404 -7.934 -13 1 89 29 ARG B N 1
ATOM 1261 C CA . ARG B 1 29 ? -0.396 -9.141 -12.18 1 89 29 ARG B CA 1
ATOM 1262 C C . ARG B 1 29 ? -0.186 -8.797 -10.711 1 89 29 ARG B C 1
ATOM 1264 O O . ARG B 1 29 ? 0.163 -7.664 -10.375 1 89 29 ARG B O 1
ATOM 1271 N N . VAL B 1 30 ? -0.517 -9.797 -9.922 1 93.5 30 VAL B N 1
ATOM 1272 C CA . VAL B 1 30 ? -0.086 -9.875 -8.531 1 93.5 30 VAL B CA 1
ATOM 1273 C C . VAL B 1 30 ? 1.061 -10.875 -8.398 1 93.5 30 VAL B C 1
ATOM 1275 O O . VAL B 1 30 ? 0.963 -12.008 -8.883 1 93.5 30 VAL B O 1
ATOM 1278 N N . TYR B 1 31 ? 2.053 -10.414 -7.73 1 92.69 31 TYR B N 1
ATOM 1279 C CA . TYR B 1 31 ? 3.264 -11.227 -7.641 1 92.69 31 TYR B CA 1
ATOM 1280 C C . TYR B 1 31 ? 3.557 -11.609 -6.199 1 92.69 31 TYR B C 1
ATOM 1282 O O . TYR B 1 31 ? 3.15 -10.914 -5.266 1 92.69 31 TYR B O 1
ATOM 1290 N N . ARG B 1 32 ? 4.277 -12.711 -6.137 1 94.44 32 ARG B N 1
ATOM 1291 C CA . ARG B 1 32 ? 4.859 -13.211 -4.895 1 94.44 32 ARG B CA 1
ATOM 1292 C C . ARG B 1 32 ? 6.367 -13.406 -5.031 1 94.44 32 ARG B C 1
ATOM 1294 O O . ARG B 1 32 ? 6.832 -14.016 -5.996 1 94.44 32 ARG B O 1
ATOM 1301 N N . VAL B 1 33 ? 7.105 -12.867 -4.145 1 92.31 33 VAL B N 1
ATOM 1302 C CA . VAL B 1 33 ? 8.531 -13.156 -4.02 1 92.31 33 VAL B CA 1
ATOM 1303 C C . VAL B 1 33 ? 8.766 -14.039 -2.793 1 92.31 33 VAL B C 1
ATOM 1305 O O . VAL B 1 33 ? 8.594 -13.586 -1.656 1 92.31 33 VAL B O 1
ATOM 1308 N N . GLY B 1 34 ? 9.172 -15.203 -3.062 1 91.44 34 GLY B N 1
ATOM 1309 C CA . GLY B 1 34 ? 9.445 -16.125 -1.975 1 91.44 34 GLY B CA 1
ATOM 1310 C C . GLY B 1 34 ? 10.734 -15.812 -1.239 1 91.44 34 GLY B C 1
ATOM 1311 O O . GLY B 1 34 ? 11.516 -14.969 -1.678 1 91.44 34 GLY B O 1
ATOM 1312 N N . THR B 1 35 ? 10.945 -16.547 -0.088 1 88.81 35 THR B N 1
ATOM 1313 C CA . THR B 1 35 ? 12.125 -16.344 0.736 1 88.81 35 THR B CA 1
ATOM 1314 C C . THR B 1 35 ? 13.383 -16.781 -0.01 1 88.81 35 THR B C 1
ATOM 1316 O O . THR B 1 35 ? 14.492 -16.375 0.334 1 88.81 35 THR B O 1
ATOM 1319 N N . ASP B 1 36 ? 13.234 -17.578 -1.028 1 87.12 36 ASP B N 1
ATOM 1320 C CA . ASP B 1 36 ? 14.344 -18.016 -1.864 1 87.12 36 ASP B CA 1
ATOM 1321 C C . ASP B 1 36 ? 14.617 -17.016 -2.988 1 87.12 36 ASP B C 1
ATOM 1323 O O . ASP B 1 36 ? 15.523 -17.219 -3.799 1 87.12 36 ASP B O 1
ATOM 1327 N N . GLY B 1 37 ? 13.773 -16 -3.068 1 85.19 37 GLY B N 1
ATOM 1328 C CA . GLY B 1 37 ? 13.961 -14.984 -4.09 1 85.19 37 GLY B CA 1
ATOM 1329 C C . GLY B 1 37 ? 13.195 -15.273 -5.367 1 85.19 37 GLY B C 1
ATOM 1330 O O . GLY B 1 37 ? 13.164 -14.438 -6.277 1 85.19 37 GLY B O 1
ATOM 1331 N N . LYS B 1 38 ? 12.594 -16.422 -5.461 1 88.44 38 LYS B N 1
ATOM 1332 C CA . LYS B 1 38 ? 11.836 -16.766 -6.66 1 88.44 38 LYS B CA 1
ATOM 1333 C C . LYS B 1 38 ? 10.562 -15.93 -6.766 1 88.44 38 LYS B C 1
ATOM 1335 O O . LYS B 1 38 ? 9.852 -15.742 -5.777 1 88.44 38 LYS B O 1
ATOM 1340 N N . ILE B 1 39 ? 10.305 -15.484 -7.934 1 89.69 39 ILE B N 1
ATOM 1341 C CA . ILE B 1 39 ? 9.125 -14.672 -8.211 1 89.69 39 ILE B CA 1
ATOM 1342 C C . ILE B 1 39 ? 8.07 -15.523 -8.914 1 89.69 39 ILE B C 1
ATOM 1344 O O . ILE B 1 39 ? 8.367 -16.203 -9.898 1 89.69 39 ILE B O 1
ATOM 1348 N N . THR B 1 40 ? 6.895 -15.547 -8.367 1 91.06 40 THR B N 1
ATOM 1349 C CA . THR B 1 40 ? 5.773 -16.266 -8.961 1 91.06 40 THR B CA 1
ATOM 1350 C C . THR B 1 40 ? 4.562 -15.344 -9.109 1 91.06 40 THR B C 1
ATOM 1352 O O . THR B 1 40 ? 4.484 -14.305 -8.453 1 91.06 40 THR B O 1
ATOM 1355 N N . VAL B 1 41 ? 3.672 -15.75 -10 1 91.75 41 VAL B N 1
ATOM 1356 C CA . VAL B 1 41 ? 2.426 -15.016 -10.195 1 91.75 41 VAL B CA 1
ATOM 1357 C C . VAL B 1 41 ? 1.342 -15.586 -9.289 1 91.75 41 VAL B C 1
ATOM 1359 O O . VAL B 1 41 ? 1.067 -16.781 -9.312 1 91.75 41 VAL B O 1
ATOM 1362 N N . VAL B 1 42 ? 0.737 -14.742 -8.508 1 95.19 42 VAL B N 1
ATOM 1363 C CA . VAL B 1 42 ? -0.385 -15.125 -7.66 1 95.19 42 VAL B CA 1
ATOM 1364 C C . VAL B 1 42 ? -1.683 -15.078 -8.461 1 95.19 42 VAL B C 1
ATOM 1366 O O . VAL B 1 42 ? -2.527 -15.969 -8.344 1 95.19 42 VAL B O 1
ATOM 1369 N N . ASP B 1 43 ? -1.837 -14.062 -9.242 1 94.44 43 ASP B N 1
ATOM 1370 C CA . ASP B 1 43 ? -3.057 -13.805 -10 1 94.44 43 ASP B CA 1
ATOM 1371 C C . ASP B 1 43 ? -2.768 -12.953 -11.234 1 94.44 43 ASP B C 1
ATOM 1373 O O . ASP B 1 43 ? -2.068 -11.938 -11.141 1 94.44 43 ASP B O 1
ATOM 1377 N N . ASP B 1 44 ? -3.264 -13.336 -12.367 1 90.94 44 ASP B N 1
ATOM 1378 C CA . ASP B 1 44 ? -3.131 -12.555 -13.594 1 90.94 44 ASP B CA 1
ATOM 1379 C C . ASP B 1 44 ? -4.5 -12.25 -14.203 1 90.94 44 ASP B C 1
ATOM 1381 O O . ASP B 1 44 ? -4.594 -11.859 -15.367 1 90.94 44 ASP B O 1
ATOM 1385 N N . THR B 1 45 ? -5.516 -12.516 -13.398 1 92.81 45 THR B N 1
ATOM 1386 C CA . THR B 1 45 ? -6.863 -12.344 -13.922 1 92.81 45 THR B CA 1
ATOM 1387 C C . THR B 1 45 ? -7.434 -10.992 -13.516 1 92.81 45 THR B C 1
ATOM 1389 O O . THR B 1 45 ? -8.469 -10.562 -14.039 1 92.81 45 THR B O 1
ATOM 1392 N N . LEU B 1 46 ? -6.859 -10.281 -12.547 1 92.56 46 LEU B N 1
ATOM 1393 C CA . LEU B 1 46 ? -7.293 -8.961 -12.117 1 92.56 46 LEU B CA 1
ATOM 1394 C C . LEU B 1 46 ? -6.73 -7.879 -13.031 1 92.56 46 LEU B C 1
ATOM 1396 O O . LEU B 1 46 ? -5.523 -7.844 -13.289 1 92.56 46 LEU B O 1
ATOM 1400 N N . GLN B 1 47 ? -7.637 -7.094 -13.508 1 89.31 47 GLN B N 1
ATOM 1401 C CA . GLN B 1 47 ? -7.188 -5.918 -14.25 1 89.31 47 GLN B CA 1
ATOM 1402 C C . GLN B 1 47 ? -6.766 -4.797 -13.305 1 89.31 47 GLN B C 1
ATOM 1404 O O . GLN B 1 47 ? -7.473 -4.492 -12.344 1 89.31 47 GLN B O 1
ATOM 1409 N N . ASN B 1 48 ? -5.574 -4.246 -13.453 1 87.31 48 ASN B N 1
ATOM 1410 C CA . ASN B 1 48 ? -5.008 -3.115 -12.727 1 87.31 48 ASN B CA 1
ATOM 1411 C C . ASN B 1 48 ? -5.07 -3.328 -11.219 1 87.31 48 ASN B C 1
ATOM 1413 O O . ASN B 1 48 ? -5.555 -2.463 -10.484 1 87.31 48 ASN B O 1
ATOM 1417 N N . PRO B 1 49 ? -4.598 -4.48 -10.734 1 92.19 49 PRO B N 1
ATOM 1418 C CA . PRO B 1 49 ? -4.516 -4.621 -9.281 1 92.19 49 PRO B CA 1
ATOM 1419 C C . PRO B 1 49 ? -3.668 -3.533 -8.625 1 92.19 49 PRO B C 1
ATOM 1421 O O . PRO B 1 49 ? -2.668 -3.098 -9.203 1 92.19 49 PRO B O 1
ATOM 1424 N N . ASN B 1 50 ? -4.039 -3.115 -7.438 1 90.75 50 ASN B N 1
ATOM 1425 C CA . ASN B 1 50 ? -3.33 -2.025 -6.773 1 90.75 50 ASN B CA 1
ATOM 1426 C C . ASN B 1 50 ? -3.08 -2.334 -5.301 1 90.75 50 ASN B C 1
ATOM 1428 O O . ASN B 1 50 ? -1.966 -2.695 -4.918 1 90.75 50 ASN B O 1
ATOM 1432 N N . GLY B 1 51 ? -4.082 -2.297 -4.496 1 94.81 51 GLY B N 1
ATOM 1433 C CA . GLY B 1 51 ? -3.92 -2.551 -3.074 1 94.81 51 GLY B CA 1
ATOM 1434 C C . GLY B 1 51 ? -3.59 -3.998 -2.762 1 94.81 51 GLY B C 1
ATOM 1435 O O . GLY B 1 51 ? -4.16 -4.914 -3.355 1 94.81 51 GLY B O 1
ATOM 1436 N N . VAL B 1 52 ? -2.643 -4.23 -1.938 1 97.25 52 VAL B N 1
ATOM 1437 C CA . VAL B 1 52 ? -2.205 -5.539 -1.462 1 97.25 52 VAL B CA 1
ATOM 1438 C C . VAL B 1 52 ? -1.969 -5.488 0.046 1 97.25 52 VAL B C 1
ATOM 1440 O O . VAL B 1 52 ? -1.229 -4.629 0.536 1 97.25 52 VAL B O 1
ATOM 1443 N N . SER B 1 53 ? -2.604 -6.332 0.751 1 98.12 53 SER B N 1
ATOM 1444 C CA . SER B 1 53 ? -2.445 -6.387 2.201 1 98.12 53 SER B CA 1
ATOM 1445 C C . SER B 1 53 ? -2.635 -7.809 2.725 1 98.12 53 SER B C 1
ATOM 1447 O O . SER B 1 53 ? -3.176 -8.664 2.023 1 98.12 53 SER B O 1
ATOM 1449 N N . LEU B 1 54 ? -2.201 -8.031 3.898 1 98.19 54 LEU B N 1
ATOM 1450 C CA . LEU B 1 54 ? -2.357 -9.312 4.582 1 98.19 54 LEU B CA 1
ATOM 1451 C C . LEU B 1 54 ? -3.264 -9.164 5.801 1 98.19 54 LEU B C 1
ATOM 1453 O O . LEU B 1 54 ? -3.289 -8.117 6.441 1 98.19 54 LEU B O 1
ATOM 1457 N N . SER B 1 55 ? -3.98 -10.266 6.066 1 98.38 55 SER B N 1
ATOM 1458 C CA . SER B 1 55 ? -4.68 -10.328 7.348 1 98.38 55 SER B CA 1
ATOM 1459 C C . SER B 1 55 ? -3.701 -10.234 8.516 1 98.38 55 SER B C 1
ATOM 1461 O O . SER B 1 55 ? -2.502 -10.461 8.344 1 98.38 55 SER B O 1
ATOM 1463 N N . PRO B 1 56 ? -4.234 -9.914 9.703 1 96 56 PRO B N 1
ATOM 1464 C CA . PRO B 1 56 ? -3.348 -9.781 10.859 1 96 56 PRO B CA 1
ATOM 1465 C C . PRO B 1 56 ? -2.555 -11.055 11.148 1 96 56 PRO B C 1
ATOM 1467 O O . PRO B 1 56 ? -1.401 -10.977 11.578 1 96 56 PRO B O 1
ATOM 1470 N N . LYS B 1 57 ? -3.082 -12.195 10.914 1 96.56 57 LYS B N 1
ATOM 1471 C CA . LYS B 1 57 ? -2.416 -13.469 11.18 1 96.56 57 LYS B CA 1
ATOM 1472 C C . LYS B 1 57 ? -1.535 -13.883 10 1 96.56 57 LYS B C 1
ATOM 1474 O O . LYS B 1 57 ? -0.805 -14.875 10.086 1 96.56 57 LYS B O 1
ATOM 1479 N N . GLY B 1 58 ? -1.677 -13.195 8.898 1 97.25 58 GLY B N 1
ATOM 1480 C CA . GLY B 1 58 ? -0.869 -13.492 7.73 1 97.25 58 GLY B CA 1
ATOM 1481 C C . GLY B 1 58 ? -1.377 -14.688 6.945 1 97.25 58 GLY B C 1
ATOM 1482 O O . GLY B 1 58 ? -0.661 -15.227 6.102 1 97.25 58 GLY B O 1
ATOM 1483 N N . ASP B 1 59 ? -2.586 -15.086 7.242 1 98.25 59 ASP B N 1
ATOM 1484 C CA . ASP B 1 59 ? -3.072 -16.312 6.617 1 98.25 59 ASP B CA 1
ATOM 1485 C C . ASP B 1 59 ? -4.047 -16 5.48 1 98.25 59 ASP B C 1
ATOM 1487 O O . ASP B 1 59 ? -4.574 -16.906 4.84 1 98.25 59 ASP B O 1
ATOM 1491 N N . VAL B 1 60 ? -4.359 -14.781 5.16 1 98.69 60 VAL B N 1
ATOM 1492 C CA . VAL B 1 60 ? -5.148 -14.352 4.012 1 98.69 60 VAL B CA 1
ATOM 1493 C C . VAL B 1 60 ? -4.465 -13.18 3.322 1 98.69 60 VAL B C 1
ATOM 1495 O O . VAL B 1 60 ? -4.059 -12.219 3.979 1 98.69 60 VAL B O 1
ATOM 1498 N N . LEU B 1 61 ? -4.297 -13.25 2.043 1 98.69 61 LEU B N 1
ATOM 1499 C CA . LEU B 1 61 ? -3.875 -12.141 1.194 1 98.69 61 LEU B CA 1
ATOM 1500 C C . LEU B 1 61 ? -5.082 -11.438 0.582 1 98.69 61 LEU B C 1
ATOM 1502 O O . LEU B 1 61 ? -5.984 -12.086 0.056 1 98.69 61 LEU B O 1
ATOM 1506 N N . TYR B 1 62 ? -5.164 -10.148 0.717 1 98.81 62 TYR B N 1
ATOM 1507 C CA . TYR B 1 62 ? -6.199 -9.336 0.087 1 98.81 62 TYR B CA 1
ATOM 1508 C C . TYR B 1 62 ? -5.621 -8.516 -1.057 1 98.81 62 TYR B C 1
ATOM 1510 O O . TYR B 1 62 ? -4.551 -7.914 -0.921 1 98.81 62 TYR B O 1
ATOM 1518 N N . VAL B 1 63 ? -6.316 -8.523 -2.189 1 98.12 63 VAL B N 1
ATOM 1519 C CA . VAL B 1 63 ? -5.945 -7.691 -3.334 1 98.12 63 VAL B CA 1
ATOM 1520 C C . VAL B 1 63 ? -7.188 -7.016 -3.908 1 98.12 63 VAL B C 1
ATOM 1522 O O . VAL B 1 63 ? -8.242 -7.645 -4.027 1 98.12 63 VAL B O 1
ATOM 1525 N N . ASN B 1 64 ? -7.074 -5.734 -4.223 1 97.12 64 ASN B N 1
ATOM 1526 C CA . ASN B 1 64 ? -8.172 -5.117 -4.957 1 97.12 64 ASN B CA 1
ATOM 1527 C C . ASN B 1 64 ? -7.766 -4.777 -6.387 1 97.12 64 ASN B C 1
ATOM 1529 O O . ASN B 1 64 ? -6.574 -4.672 -6.691 1 97.12 64 ASN B O 1
ATOM 1533 N N . GLY B 1 65 ? -8.633 -4.77 -7.285 1 94.94 65 GLY B N 1
ATOM 1534 C CA . GLY B 1 65 ? -8.477 -4.496 -8.703 1 94.94 65 GLY B CA 1
ATOM 1535 C C . GLY B 1 65 ? -9.789 -4.449 -9.461 1 94.94 65 GLY B C 1
ATOM 1536 O O . GLY B 1 65 ? -10.844 -4.234 -8.859 1 94.94 65 GLY B O 1
ATOM 1537 N N . MET B 1 66 ? -9.648 -4.613 -10.719 1 94.12 66 MET B N 1
ATOM 1538 C CA . MET B 1 66 ? -10.836 -4.52 -11.57 1 94.12 66 MET B CA 1
ATOM 1539 C C . MET B 1 66 ? -11.148 -5.859 -12.227 1 94.12 66 MET B C 1
ATOM 1541 O O . MET B 1 66 ? -10.234 -6.59 -12.625 1 94.12 66 MET B O 1
ATOM 1545 N N . VAL B 1 67 ? -12.383 -6.246 -12.312 1 94.12 67 VAL B N 1
ATOM 1546 C CA . VAL B 1 67 ? -12.945 -7.301 -13.156 1 94.12 67 VAL B CA 1
ATOM 1547 C C . VAL B 1 67 ? -14.008 -6.715 -14.078 1 94.12 67 VAL B C 1
ATOM 1549 O O . VAL B 1 67 ? -15.094 -6.344 -13.633 1 94.12 67 VAL B O 1
ATOM 1552 N N . GLY B 1 68 ? -13.633 -6.574 -15.352 1 90.88 68 GLY B N 1
ATOM 1553 C CA . GLY B 1 68 ? -14.508 -5.82 -16.234 1 90.88 68 GLY B CA 1
ATOM 1554 C C . GLY B 1 68 ? -14.641 -4.359 -15.844 1 90.88 68 GLY B C 1
ATOM 1555 O O . GLY B 1 68 ? -13.633 -3.666 -15.68 1 90.88 68 GLY B O 1
ATOM 1556 N N . GLU B 1 69 ? -15.828 -3.934 -15.516 1 90.56 69 GLU B N 1
ATOM 1557 C CA . GLU B 1 69 ? -16.078 -2.525 -15.227 1 90.56 69 GLU B CA 1
ATOM 1558 C C . GLU B 1 69 ? -16.219 -2.289 -13.727 1 90.56 69 GLU B C 1
ATOM 1560 O O . GLU B 1 69 ? -16.469 -1.162 -13.289 1 90.56 69 GLU B O 1
ATOM 1565 N N . HIS B 1 70 ? -16.062 -3.328 -12.945 1 92.69 70 HIS B N 1
ATOM 1566 C CA . HIS B 1 70 ? -16.297 -3.197 -11.516 1 92.69 70 HIS B CA 1
ATOM 1567 C C . HIS B 1 70 ? -15.023 -3.463 -10.727 1 92.69 70 HIS B C 1
ATOM 1569 O O . HIS B 1 70 ? -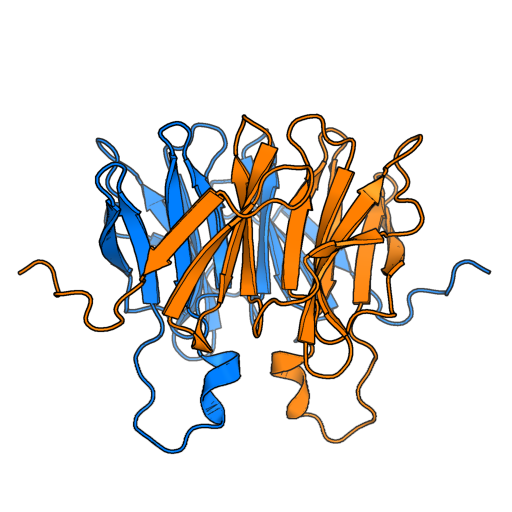14.219 -4.32 -11.102 1 92.69 70 HIS B O 1
ATOM 1575 N N . GLY B 1 71 ? -14.883 -2.727 -9.695 1 96.56 71 GLY B N 1
ATOM 1576 C CA . GLY B 1 71 ? -13.82 -3.031 -8.75 1 96.56 71 GLY B CA 1
ATOM 1577 C C . GLY B 1 71 ? -14.156 -4.184 -7.828 1 96.56 71 GLY B C 1
ATOM 1578 O O . GLY B 1 71 ? -15.312 -4.359 -7.441 1 96.56 71 GLY B O 1
ATOM 1579 N N . VAL B 1 72 ? -13.172 -4.965 -7.441 1 98.31 72 VAL B N 1
ATOM 1580 C CA . VAL B 1 72 ? -13.391 -6.066 -6.508 1 98.31 72 VAL B CA 1
ATOM 1581 C C . VAL B 1 72 ? -12.336 -6.02 -5.398 1 98.31 72 VAL B C 1
ATOM 1583 O O . VAL B 1 72 ? -11.281 -5.406 -5.566 1 98.31 72 VAL B O 1
ATOM 1586 N N . LEU B 1 73 ? -12.672 -6.562 -4.312 1 98.69 73 LEU B N 1
ATOM 1587 C CA . LEU B 1 73 ? -11.773 -6.992 -3.244 1 98.69 73 LEU B CA 1
ATOM 1588 C C . LEU B 1 73 ? -11.703 -8.516 -3.17 1 98.69 73 LEU B C 1
ATOM 1590 O O . LEU B 1 73 ? -12.703 -9.172 -2.865 1 98.69 73 LEU B O 1
ATOM 1594 N N . ARG B 1 74 ? -10.539 -9.07 -3.453 1 98.75 74 ARG B N 1
ATOM 1595 C CA . ARG B 1 74 ? -10.375 -10.516 -3.535 1 98.75 74 ARG B CA 1
ATOM 1596 C C . ARG B 1 74 ? -9.516 -11.031 -2.383 1 98.75 74 ARG B C 1
ATOM 1598 O O . ARG B 1 74 ? -8.523 -10.414 -2.016 1 98.75 74 ARG B O 1
ATOM 1605 N N . ALA B 1 75 ? -9.945 -12.133 -1.825 1 98.88 75 ALA B N 1
ATOM 1606 C CA . ALA B 1 75 ? -9.227 -12.797 -0.736 1 98.88 75 ALA B CA 1
ATOM 1607 C C . ALA B 1 75 ? -8.625 -14.117 -1.197 1 98.88 75 ALA B C 1
ATOM 1609 O O . ALA B 1 75 ? -9.281 -14.891 -1.899 1 98.88 75 ALA B O 1
ATOM 1610 N N . TYR B 1 76 ? -7.398 -14.352 -0.853 1 98.75 76 TYR B N 1
ATOM 1611 C CA . TYR B 1 76 ? -6.68 -15.586 -1.129 1 98.75 76 TYR B CA 1
ATOM 1612 C C . TYR B 1 76 ? -6.262 -16.281 0.166 1 98.75 76 TYR B C 1
ATOM 1614 O O . TYR B 1 76 ? -5.359 -15.805 0.864 1 98.75 76 TYR B O 1
ATOM 1622 N N . PRO B 1 77 ? -6.887 -17.375 0.569 1 98.69 77 PRO B N 1
ATOM 1623 C CA . PRO B 1 77 ? -6.316 -18.125 1.691 1 98.69 77 PRO B CA 1
ATOM 1624 C C . PRO B 1 77 ? -4.879 -18.578 1.434 1 98.69 77 PRO B C 1
ATOM 1626 O O . PRO B 1 77 ? -4.535 -18.938 0.307 1 98.69 77 PRO B O 1
ATOM 1629 N N . ILE B 1 78 ? -4.082 -18.469 2.418 1 98.19 78 ILE B N 1
ATOM 1630 C CA . ILE B 1 78 ? -2.695 -18.906 2.309 1 98.19 78 ILE B CA 1
ATOM 1631 C C . ILE B 1 78 ? -2.504 -20.219 3.062 1 98.19 78 ILE B C 1
ATOM 1633 O O . ILE B 1 78 ? -2.775 -20.297 4.266 1 98.19 78 ILE B O 1
ATOM 1637 N N . VAL B 1 79 ? -2.018 -21.219 2.377 1 96.69 79 VAL B N 1
ATOM 1638 C CA . VAL B 1 79 ? -1.74 -22.531 2.959 1 96.69 79 VAL B CA 1
ATOM 1639 C C . VAL B 1 79 ? -0.267 -22.875 2.764 1 96.69 79 VAL B C 1
ATOM 1641 O O . VAL B 1 79 ? 0.232 -22.891 1.636 1 96.69 79 VAL B O 1
ATOM 1644 N N . ASN B 1 80 ? 0.461 -23.094 3.85 1 92.75 80 ASN B N 1
ATOM 1645 C CA . ASN B 1 80 ? 1.888 -23.406 3.816 1 92.75 80 ASN B CA 1
ATOM 1646 C C . ASN B 1 80 ? 2.67 -22.344 3.049 1 92.75 80 ASN B C 1
ATOM 1648 O O . ASN B 1 80 ? 3.52 -22.672 2.219 1 92.75 80 ASN B O 1
ATOM 1652 N N . GLY B 1 81 ? 2.223 -21.156 3.172 1 92.25 81 GLY B N 1
ATOM 1653 C CA . GLY B 1 81 ? 2.939 -20.016 2.617 1 92.25 81 GLY B CA 1
ATOM 1654 C C . GLY B 1 81 ? 2.568 -19.719 1.176 1 92.25 81 GLY B C 1
ATOM 1655 O O . GLY B 1 81 ? 3.154 -18.844 0.545 1 92.25 81 GLY B O 1
ATOM 1656 N N . VAL B 1 82 ? 1.554 -20.391 0.66 1 93.56 82 VAL B N 1
ATOM 1657 C CA . VAL B 1 82 ? 1.207 -20.234 -0.75 1 93.56 82 VAL B CA 1
ATOM 1658 C C . VAL B 1 82 ? -0.234 -19.75 -0.879 1 93.56 82 VAL B C 1
ATOM 1660 O O . VAL B 1 82 ? -1.16 -20.391 -0.37 1 93.56 82 VAL B O 1
ATOM 1663 N N . PRO B 1 83 ? -0.432 -18.641 -1.524 1 97.69 83 PRO B N 1
ATOM 1664 C CA . PRO B 1 83 ? -1.812 -18.219 -1.782 1 97.69 83 PRO B CA 1
ATOM 1665 C C . PRO B 1 83 ? -2.576 -19.219 -2.652 1 97.69 83 PRO B C 1
ATOM 1667 O O . PRO B 1 83 ? -2.062 -19.656 -3.682 1 97.69 83 PRO B O 1
ATOM 1670 N N . GLN B 1 84 ? -3.781 -19.516 -2.236 1 97.88 84 GLN B N 1
ATOM 1671 C CA . GLN B 1 84 ? -4.68 -20.375 -2.996 1 97.88 84 GLN B CA 1
ATOM 1672 C C . GLN B 1 84 ? -5.586 -19.547 -3.91 1 97.88 84 GLN B C 1
ATOM 1674 O O . GLN B 1 84 ? -5.387 -18.344 -4.066 1 97.88 84 GLN B O 1
ATOM 1679 N N . GLN B 1 85 ? -6.469 -20.219 -4.559 1 97.31 85 GLN B N 1
ATOM 1680 C CA . GLN B 1 85 ? -7.395 -19.547 -5.453 1 97.31 85 GLN B CA 1
ATOM 1681 C C . GLN B 1 85 ? -8.172 -18.453 -4.711 1 97.31 85 GLN B C 1
ATOM 1683 O O . GLN B 1 85 ? -8.68 -18.688 -3.611 1 97.31 85 GLN B O 1
ATOM 1688 N N . GLY B 1 86 ? -8.273 -17.328 -5.297 1 97.88 86 GLY B N 1
ATOM 1689 C CA . GLY B 1 86 ? -8.945 -16.188 -4.688 1 97.88 86 GLY B CA 1
ATOM 1690 C C . GLY B 1 86 ? -10.453 -16.25 -4.816 1 97.88 86 GLY B C 1
ATOM 1691 O O . GLY B 1 86 ? -10.984 -16.844 -5.758 1 97.88 86 GLY B O 1
ATOM 1692 N N . LYS B 1 87 ? -11.117 -15.641 -3.9 1 97.94 87 LYS B N 1
ATOM 1693 C CA . LYS B 1 87 ? -12.555 -15.398 -3.93 1 97.94 87 LYS B CA 1
ATOM 1694 C C . LYS B 1 87 ? -12.875 -13.922 -3.705 1 97.94 87 LYS B C 1
ATOM 1696 O O . LYS B 1 87 ? -12.336 -13.305 -2.787 1 97.94 87 LYS B O 1
ATOM 1701 N N . ASP B 1 88 ? -13.766 -13.422 -4.512 1 98.19 88 ASP B N 1
ATOM 1702 C CA . ASP B 1 88 ? -14.156 -12.031 -4.34 1 98.19 88 ASP B CA 1
ATOM 1703 C C . ASP B 1 88 ? -15.016 -11.852 -3.086 1 98.19 88 ASP B C 1
ATOM 1705 O O . ASP B 1 88 ? -16.109 -12.398 -2.996 1 98.19 88 ASP B O 1
ATOM 1709 N N . LEU B 1 89 ? -14.539 -11.102 -2.176 1 98.25 89 LEU B N 1
ATOM 1710 C CA . LEU B 1 89 ? -15.273 -10.75 -0.965 1 98.25 89 LEU B CA 1
ATOM 1711 C C . LEU B 1 89 ? -16.281 -9.648 -1.246 1 98.25 89 LEU B C 1
ATOM 1713 O O . LEU B 1 89 ? -17.359 -9.625 -0.651 1 98.25 89 LEU B O 1
ATOM 1717 N N . VAL B 1 90 ? -15.906 -8.656 -2.061 1 98.12 90 VAL B N 1
ATOM 1718 C CA . VAL B 1 90 ? -16.719 -7.523 -2.496 1 98.12 90 VAL B CA 1
ATOM 1719 C C . VAL B 1 90 ? -16.641 -7.383 -4.016 1 98.12 90 VAL B C 1
ATOM 1721 O O . VAL B 1 90 ? -15.547 -7.457 -4.594 1 98.12 90 VAL B O 1
ATOM 1724 N N . ASP B 1 91 ? -17.703 -7.125 -4.707 1 96.56 91 ASP B N 1
ATOM 1725 C CA . ASP B 1 91 ? -17.688 -7.051 -6.164 1 96.56 91 ASP B CA 1
ATOM 1726 C C . ASP B 1 91 ? -18.328 -5.754 -6.652 1 96.56 91 ASP B C 1
ATOM 1728 O O . ASP B 1 91 ? -18.578 -5.594 -7.848 1 96.56 91 ASP B O 1
ATOM 1732 N N . LYS B 1 92 ? -18.547 -4.789 -5.848 1 94.69 92 LYS B N 1
ATOM 1733 C CA . LYS B 1 92 ? -19.203 -3.543 -6.223 1 94.69 92 LYS B CA 1
ATOM 1734 C C . LYS B 1 92 ? -18.375 -2.332 -5.805 1 94.69 92 LYS B C 1
ATOM 1736 O O . LYS B 1 92 ? -18.922 -1.334 -5.332 1 94.69 92 LYS B O 1
ATOM 1741 N N . LEU B 1 93 ? -17.156 -2.52 -5.859 1 96.75 93 LEU B N 1
ATOM 1742 C CA . LEU B 1 93 ? -16.312 -1.345 -5.652 1 96.75 93 LEU B CA 1
ATOM 1743 C C . LEU B 1 93 ? -16.328 -0.449 -6.887 1 96.75 93 LEU B C 1
ATOM 1745 O O . LEU B 1 93 ? -16.641 -0.906 -7.988 1 96.75 93 LEU B O 1
ATOM 1749 N N . GLY B 1 94 ? -16.125 0.813 -6.664 1 93.31 94 GLY B N 1
ATOM 1750 C CA . GLY B 1 94 ? -15.727 1.641 -7.789 1 93.31 94 GLY B CA 1
ATOM 1751 C C . GLY B 1 94 ? -14.359 1.278 -8.336 1 93.31 94 GLY B C 1
ATOM 1752 O O . GLY B 1 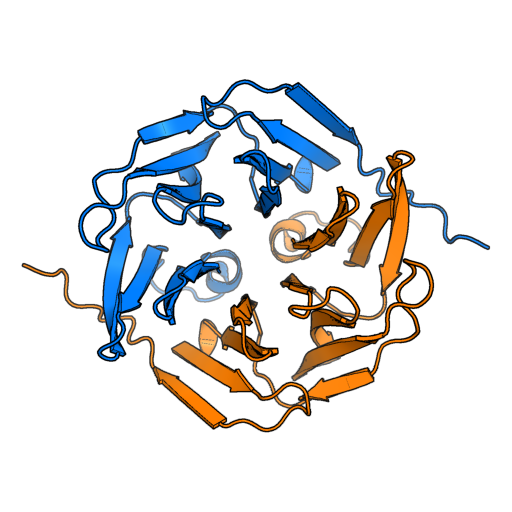94 ? -14.07 0.102 -8.562 1 93.31 94 GLY B O 1
ATOM 1753 N N . VAL B 1 95 ? -13.469 2.191 -8.578 1 90.5 95 VAL B N 1
ATOM 1754 C CA . VAL B 1 95 ? -12.07 1.948 -8.922 1 90.5 95 VAL B CA 1
ATOM 1755 C C . VAL B 1 95 ? -11.219 1.98 -7.652 1 90.5 95 VAL B C 1
ATOM 1757 O O . VAL B 1 95 ? -10.945 3.053 -7.105 1 90.5 95 VAL B O 1
ATOM 1760 N N . PRO B 1 96 ? -10.812 0.824 -7.215 1 92.69 96 PRO B N 1
ATOM 1761 C CA . PRO B 1 96 ? -10.055 0.799 -5.961 1 92.69 96 PRO B CA 1
ATOM 1762 C C . PRO B 1 96 ? -8.594 1.184 -6.141 1 92.69 96 PRO B C 1
ATOM 1764 O O . PRO B 1 96 ? -7.984 0.857 -7.168 1 92.69 96 PRO B O 1
ATOM 1767 N N . ASP B 1 97 ? -8.031 1.785 -5.18 1 88.81 97 ASP B N 1
ATOM 1768 C CA . ASP B 1 97 ? -6.66 2.287 -5.172 1 88.81 97 ASP B CA 1
ATOM 1769 C C . ASP B 1 97 ? -5.836 1.622 -4.07 1 88.81 97 ASP B C 1
ATOM 1771 O O . ASP B 1 97 ? -5.641 0.405 -4.086 1 88.81 97 ASP B O 1
ATOM 1775 N N . GLY B 1 98 ? -5.594 2.203 -2.91 1 92 98 GLY B N 1
ATOM 1776 C CA . GLY B 1 98 ? -4.84 1.653 -1.793 1 92 98 GLY B CA 1
ATOM 1777 C C . GLY B 1 98 ? -5.703 0.876 -0.817 1 92 98 GLY B C 1
ATOM 1778 O O . GLY B 1 98 ? -6.93 1.013 -0.819 1 92 98 GLY B O 1
ATOM 1779 N N . MET B 1 99 ? -5.043 0.169 0.007 1 96.25 99 MET B N 1
ATOM 1780 C CA . MET B 1 99 ? -5.75 -0.607 1.021 1 96.25 99 MET B CA 1
ATOM 1781 C C . MET B 1 99 ? -4.863 -0.854 2.236 1 96.25 99 MET B C 1
ATOM 1783 O O . MET B 1 99 ? -3.637 -0.783 2.139 1 96.25 99 MET B O 1
ATOM 1787 N N . ALA B 1 100 ? -5.508 -1.114 3.305 1 97 100 ALA B N 1
ATOM 1788 C CA . ALA B 1 100 ? -4.855 -1.503 4.555 1 97 100 ALA B CA 1
ATOM 1789 C C . ALA B 1 100 ? -5.781 -2.365 5.406 1 97 100 ALA B C 1
ATOM 1791 O O . ALA B 1 100 ? -7 -2.35 5.223 1 97 100 ALA B O 1
ATOM 1792 N N . VAL B 1 101 ? -5.227 -3.084 6.289 1 97.44 101 VAL B N 1
ATOM 1793 C CA . VAL B 1 101 ? -5.973 -3.928 7.219 1 97.44 101 VAL B CA 1
ATOM 1794 C C . VAL B 1 101 ? -5.609 -3.562 8.656 1 97.44 101 VAL B C 1
ATOM 1796 O O . VAL B 1 101 ? -4.43 -3.43 8.992 1 97.44 101 VAL B O 1
ATOM 1799 N N . ASP B 1 102 ? -6.625 -3.418 9.461 1 95.06 102 ASP B N 1
ATOM 1800 C CA . ASP B 1 102 ? -6.312 -3.092 10.852 1 95.06 102 ASP B CA 1
ATOM 1801 C C . ASP B 1 102 ? -6.129 -4.359 11.688 1 95.06 102 ASP B C 1
ATOM 1803 O O . ASP B 1 102 ? -6.199 -5.473 11.156 1 95.06 102 ASP B O 1
ATOM 1807 N N . CYS B 1 103 ? -5.84 -4.125 12.977 1 94.06 103 CYS B N 1
ATOM 1808 C CA . CYS B 1 103 ? -5.488 -5.242 13.852 1 94.06 103 CYS B CA 1
ATOM 1809 C C . CYS B 1 103 ? -6.695 -6.137 14.102 1 94.06 103 CYS B C 1
ATOM 1811 O O . CYS B 1 103 ? -6.547 -7.266 14.578 1 94.06 103 CYS B O 1
ATOM 1813 N N . TYR B 1 104 ? -7.941 -5.699 13.852 1 95.38 104 TYR B N 1
ATOM 1814 C CA . TYR B 1 104 ? -9.148 -6.5 14.008 1 95.38 104 TYR B CA 1
ATOM 1815 C C . TYR B 1 104 ? -9.508 -7.207 12.711 1 95.38 104 TYR B C 1
ATOM 1817 O O . TYR B 1 104 ? -10.461 -7.988 12.664 1 95.38 104 TYR B O 1
ATOM 1825 N N . GLY B 1 105 ? -8.766 -6.922 11.656 1 97.56 105 GLY B N 1
ATOM 1826 C CA . GLY B 1 105 ? -8.969 -7.562 10.367 1 97.56 105 GLY B CA 1
ATOM 1827 C C . GLY B 1 105 ? -9.867 -6.762 9.438 1 97.56 105 GLY B C 1
ATOM 1828 O O . GLY B 1 105 ? -10.148 -7.195 8.32 1 97.56 105 GLY B O 1
ATOM 1829 N N . ASN B 1 106 ? -10.367 -5.598 9.875 1 97.88 106 ASN B N 1
ATOM 1830 C CA . ASN B 1 106 ? -11.141 -4.762 8.969 1 97.88 106 ASN B CA 1
ATOM 1831 C C . ASN B 1 106 ? -10.281 -4.238 7.82 1 97.88 106 ASN B C 1
ATOM 1833 O O . ASN B 1 106 ? -9.125 -3.863 8.023 1 97.88 106 ASN B O 1
ATOM 1837 N N . ILE B 1 107 ? -10.883 -4.16 6.672 1 98.38 107 ILE B N 1
ATOM 1838 C CA . ILE B 1 107 ? -10.172 -3.826 5.441 1 98.38 107 ILE B CA 1
ATOM 1839 C C . ILE B 1 107 ? -10.609 -2.445 4.957 1 98.38 107 ILE B C 1
ATOM 1841 O O . ILE B 1 107 ? -11.797 -2.205 4.727 1 98.38 107 ILE B O 1
ATOM 1845 N N . TYR B 1 108 ? -9.719 -1.61 4.828 1 97.44 108 TYR B N 1
ATOM 1846 C CA . TYR B 1 108 ? -9.922 -0.264 4.309 1 97.44 108 TYR B CA 1
ATOM 1847 C C . TYR B 1 108 ? -9.539 -0.183 2.836 1 97.44 108 TYR B C 1
ATOM 1849 O O . TYR B 1 108 ? -8.453 -0.614 2.445 1 97.44 108 TYR B O 1
ATOM 1857 N N . VAL B 1 109 ? -10.406 0.347 2.018 1 96.94 109 VAL B N 1
ATOM 1858 C CA . VAL B 1 109 ? -10.164 0.481 0.585 1 96.94 109 VAL B CA 1
ATOM 1859 C C . VAL B 1 109 ? -10.422 1.921 0.149 1 96.94 109 VAL B C 1
ATOM 1861 O O . VAL B 1 109 ? -11.508 2.4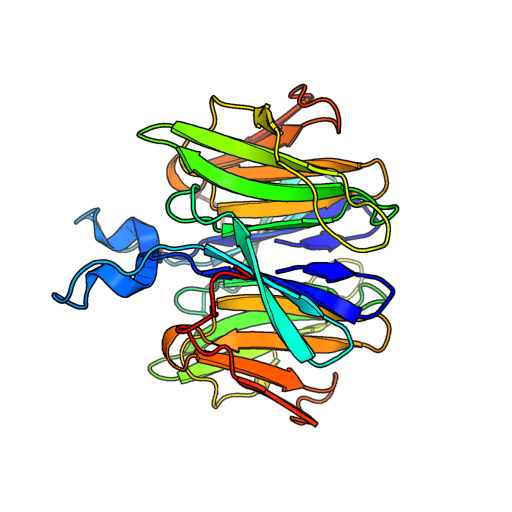61 0.382 1 96.94 109 VAL B O 1
ATOM 1864 N N . SER B 1 110 ? -9.445 2.496 -0.45 1 93.62 110 SER B N 1
ATOM 1865 C CA . SER B 1 110 ? -9.641 3.838 -0.989 1 93.62 110 SER B CA 1
ATOM 1866 C C . SER B 1 110 ? -10.188 3.789 -2.412 1 93.62 110 SER B C 1
ATOM 1868 O O . SER B 1 110 ? -9.789 2.932 -3.205 1 93.62 110 SER B O 1
ATOM 1870 N N . GLU B 1 111 ? -11.117 4.633 -2.693 1 90.81 111 GLU B N 1
ATOM 1871 C CA . GLU B 1 111 ? -11.68 4.895 -4.016 1 90.81 111 GLU B CA 1
ATOM 1872 C C . GLU B 1 111 ? -11.609 6.379 -4.359 1 90.81 111 GLU B C 1
ATOM 1874 O O . GLU B 1 111 ? -12.562 7.121 -4.141 1 90.81 111 GLU B O 1
ATOM 1879 N N . HIS B 1 112 ? -10.562 6.75 -4.949 1 86.44 112 HIS B N 1
ATOM 1880 C CA . HIS B 1 112 ? -10.242 8.164 -5.117 1 86.44 112 HIS B CA 1
ATOM 1881 C C . HIS B 1 112 ? -11.25 8.859 -6.027 1 86.44 112 HIS B C 1
ATOM 1883 O O . HIS B 1 112 ? -11.68 9.977 -5.742 1 86.44 112 HIS B O 1
ATOM 1889 N N . THR B 1 113 ? -11.562 8.188 -7.137 1 83.88 113 THR B N 1
ATOM 1890 C CA . THR B 1 113 ? -12.531 8.766 -8.062 1 83.88 113 THR B CA 1
ATOM 1891 C C . THR B 1 113 ? -13.836 9.094 -7.352 1 83.88 113 THR B C 1
ATOM 1893 O O . THR B 1 113 ? -14.477 10.102 -7.648 1 83.88 113 THR B O 1
ATOM 1896 N N . ASP B 1 114 ? -14.219 8.258 -6.445 1 87.44 114 ASP B N 1
ATOM 1897 C CA . ASP B 1 114 ? -15.469 8.422 -5.711 1 87.44 114 ASP B CA 1
ATOM 1898 C C . ASP B 1 114 ? -15.258 9.25 -4.445 1 87.44 114 ASP B C 1
ATOM 1900 O O . ASP B 1 114 ? -16.188 9.453 -3.666 1 87.44 114 ASP B O 1
ATOM 1904 N N . LYS B 1 115 ? -14.047 9.641 -4.16 1 86.88 115 LYS B N 1
ATOM 1905 C CA . LYS B 1 115 ? -13.688 10.492 -3.031 1 86.88 115 LYS B CA 1
ATOM 1906 C C . LYS B 1 115 ? -14.117 9.867 -1.708 1 86.88 115 LYS B C 1
ATOM 1908 O O . LYS B 1 115 ? -14.719 10.531 -0.867 1 86.88 115 LYS B O 1
ATOM 1913 N N . ARG B 1 116 ? -13.766 8.594 -1.558 1 90.81 116 ARG B N 1
ATOM 1914 C CA . ARG B 1 116 ? -14.164 7.93 -0.322 1 90.81 116 ARG B CA 1
ATOM 1915 C C . ARG B 1 116 ? -13.227 6.777 0.014 1 90.81 116 ARG B C 1
ATOM 1917 O O . ARG B 1 116 ? -12.508 6.277 -0.856 1 90.81 116 ARG B O 1
ATOM 1924 N N . LEU B 1 117 ? -13.305 6.445 1.275 1 93.19 117 LEU B N 1
ATOM 1925 C CA . LEU B 1 117 ? -12.805 5.184 1.808 1 93.19 117 LEU B CA 1
ATOM 1926 C C . LEU B 1 117 ? -13.945 4.328 2.344 1 93.19 117 LEU B C 1
ATOM 1928 O O . LEU B 1 117 ? -14.828 4.828 3.045 1 93.19 117 LEU B O 1
ATOM 1932 N N . ARG B 1 118 ? -13.906 3.105 1.997 1 96.69 118 ARG B N 1
ATOM 1933 C CA . ARG B 1 118 ? -14.859 2.164 2.568 1 96.69 118 ARG B CA 1
ATOM 1934 C C . ARG B 1 118 ? -14.156 1.128 3.439 1 96.69 118 ARG B C 1
ATOM 1936 O O . ARG B 1 118 ? -13.031 0.725 3.146 1 96.69 118 ARG B O 1
ATOM 1943 N N . VAL B 1 119 ? -14.914 0.722 4.465 1 97.56 119 VAL B N 1
ATOM 1944 C CA . VAL B 1 119 ? -14.367 -0.245 5.41 1 97.56 119 VAL B CA 1
ATOM 1945 C C . VAL B 1 119 ? -15.211 -1.518 5.398 1 97.56 119 VAL B C 1
ATOM 1947 O O . VAL B 1 119 ? -16.438 -1.456 5.477 1 97.56 119 VAL B O 1
ATOM 1950 N N . PHE B 1 120 ? -14.586 -2.635 5.312 1 98.56 120 PHE B N 1
ATOM 1951 C CA . PHE B 1 120 ? -15.242 -3.932 5.238 1 98.56 120 PHE B CA 1
ATOM 1952 C C . PHE B 1 120 ? -14.734 -4.859 6.336 1 98.56 120 PHE B C 1
ATOM 1954 O O . PHE B 1 120 ? -13.555 -4.805 6.707 1 98.56 120 PHE B O 1
ATOM 1961 N N . THR B 1 121 ? -15.547 -5.73 6.82 1 98.5 121 THR B N 1
ATOM 1962 C CA . THR B 1 121 ? -15.117 -6.82 7.688 1 98.5 121 THR B CA 1
ATOM 1963 C C . THR B 1 121 ? -14.367 -7.887 6.887 1 98.5 121 THR B C 1
ATOM 1965 O O . THR B 1 121 ? -14.406 -7.887 5.656 1 98.5 121 THR B O 1
ATOM 1968 N N . PRO B 1 122 ? -13.719 -8.812 7.609 1 97.94 122 PRO B N 1
ATOM 1969 C CA . PRO B 1 122 ? -13.047 -9.906 6.902 1 97.94 122 PRO B CA 1
ATOM 1970 C C . PRO B 1 122 ? -14.008 -10.742 6.066 1 97.94 122 PRO B C 1
ATOM 1972 O O . PRO B 1 122 ? -13.586 -11.445 5.145 1 97.94 122 PRO B O 1
ATOM 1975 N N . ALA B 1 123 ? -15.305 -10.664 6.363 1 97.31 123 ALA B N 1
ATOM 1976 C CA . ALA B 1 123 ? -16.312 -11.43 5.621 1 97.31 123 ALA B CA 1
ATOM 1977 C C . ALA B 1 123 ? -16.844 -10.625 4.445 1 97.31 123 ALA B C 1
ATOM 1979 O O . ALA B 1 123 ? -17.656 -11.125 3.664 1 97.31 123 ALA B O 1
ATOM 1980 N N . GLY B 1 124 ? -16.422 -9.328 4.309 1 97.88 124 GLY B N 1
ATOM 1981 C CA . GLY B 1 124 ? -16.797 -8.539 3.146 1 97.88 124 GLY B CA 1
ATOM 1982 C C . GLY B 1 124 ? -17.984 -7.637 3.395 1 97.88 124 GLY B C 1
ATOM 1983 O O . GLY B 1 124 ? -18.516 -7.035 2.461 1 97.88 124 GLY B O 1
ATOM 1984 N N . LYS B 1 125 ? -18.406 -7.562 4.656 1 98.06 125 LYS B N 1
ATOM 1985 C CA . LYS B 1 125 ? -19.5 -6.656 4.984 1 98.06 125 LYS B CA 1
ATOM 1986 C C . LYS B 1 125 ? -19 -5.227 5.156 1 98.06 125 LYS B C 1
ATOM 1988 O O . LYS B 1 125 ? -18.062 -4.98 5.926 1 98.06 125 LYS B O 1
ATOM 1993 N N . GLN B 1 126 ? -19.641 -4.297 4.473 1 98.19 126 GLN B N 1
ATOM 1994 C CA . GLN B 1 126 ? -19.266 -2.9 4.648 1 98.19 126 GLN B CA 1
ATOM 1995 C C . GLN B 1 126 ? -19.75 -2.363 5.992 1 98.19 126 GLN B C 1
ATOM 1997 O O . GLN B 1 126 ? -20.922 -2.502 6.336 1 98.19 126 GLN B O 1
ATOM 2002 N N . ILE B 1 127 ? -18.891 -1.663 6.703 1 97.81 127 ILE B N 1
ATOM 2003 C CA . ILE B 1 127 ? -19.297 -1.247 8.047 1 97.81 127 ILE B CA 1
ATOM 2004 C C . ILE B 1 127 ? -19.094 0.258 8.195 1 97.81 127 ILE B C 1
ATOM 2006 O O . ILE B 1 127 ? -19.578 0.86 9.156 1 97.81 127 ILE B O 1
ATOM 2010 N N . ALA B 1 128 ? -18.422 0.944 7.281 1 95.81 128 ALA B N 1
ATOM 2011 C CA . ALA B 1 128 ? -18.219 2.389 7.375 1 95.81 128 ALA B CA 1
ATOM 2012 C C . ALA B 1 128 ? -17.828 2.977 6.027 1 95.81 128 ALA B C 1
ATOM 2014 O O . ALA B 1 128 ? -17.344 2.254 5.145 1 95.81 128 ALA B O 1
ATOM 2015 N N . THR B 1 129 ? -18.094 4.227 5.832 1 94.62 129 THR B N 1
ATOM 2016 C CA . THR B 1 129 ? -17.594 5.043 4.73 1 94.62 129 THR B CA 1
ATOM 2017 C C . THR B 1 129 ? -17.047 6.367 5.242 1 94.62 129 THR B C 1
ATOM 2019 O O . THR B 1 129 ? -17.641 7.016 6.098 1 94.62 129 THR B O 1
ATOM 2022 N N . ILE B 1 130 ? -15.875 6.695 4.781 1 89.56 130 ILE B N 1
ATOM 2023 C CA . ILE B 1 130 ? -15.25 7.977 5.094 1 89.56 130 ILE B CA 1
ATOM 2024 C C . ILE B 1 130 ? -15.18 8.836 3.83 1 89.56 130 ILE B C 1
ATOM 2026 O O . ILE B 1 130 ? -14.562 8.438 2.838 1 89.56 130 ILE B O 1
ATOM 2030 N N . LYS B 1 131 ? -15.75 9.961 3.834 1 88.25 131 LYS B N 1
ATOM 2031 C CA . LYS B 1 131 ? -15.695 10.875 2.701 1 88.25 131 LYS B CA 1
ATOM 2032 C C . LYS B 1 131 ? -14.414 11.711 2.738 1 88.25 131 LYS B C 1
ATOM 2034 O O . LYS B 1 131 ? -14.055 12.258 3.783 1 88.25 131 LYS B O 1
ATOM 2039 N N . VAL B 1 132 ? -13.664 11.633 1.698 1 80.06 132 VAL B N 1
ATOM 2040 C CA . VAL B 1 132 ? -12.406 12.367 1.624 1 80.06 132 VAL B CA 1
ATOM 2041 C C . VAL B 1 132 ? -12.594 13.633 0.787 1 80.06 132 VAL B C 1
ATOM 2043 O O . VAL B 1 132 ? -12.914 13.555 -0.403 1 80.06 132 VAL B O 1
ATOM 2046 N N . ASP B 1 133 ? -13.273 14.609 1.261 1 65.62 133 ASP B N 1
ATOM 2047 C CA . ASP B 1 133 ? -13.523 15.844 0.527 1 65.62 133 ASP B CA 1
ATOM 2048 C C . ASP B 1 133 ? -12.211 16.469 0.037 1 65.62 133 ASP B C 1
ATOM 2050 O O . ASP B 1 133 ? -11.219 16.484 0.762 1 65.62 133 ASP B O 1
ATOM 2054 N N . ALA B 1 134 ? -11.977 16.422 -1.252 1 54.22 134 ALA B N 1
ATOM 2055 C CA . ALA B 1 134 ? -10.844 17.125 -1.83 1 54.22 134 ALA B CA 1
ATOM 2056 C C . ALA B 1 134 ? -10.68 18.516 -1.193 1 54.22 134 ALA B C 1
ATOM 2058 O O . ALA B 1 134 ? -9.602 19.094 -1.238 1 54.22 134 ALA B O 1
ATOM 2059 N N . ASN B 1 135 ? -11.773 19.156 -0.825 1 46.78 135 ASN B N 1
ATOM 2060 C CA . ASN B 1 135 ? -11.641 20.5 -0.297 1 46.78 135 ASN B CA 1
ATOM 2061 C C . ASN B 1 135 ? -10.969 20.516 1.072 1 46.78 135 ASN B C 1
ATOM 2063 O O . ASN B 1 135 ? -11.641 20.625 2.098 1 46.78 135 ASN B O 1
ATOM 2067 N N . VAL B 1 136 ? -10.148 19.578 1.212 1 45.28 136 VAL B N 1
ATOM 2068 C CA . VAL B 1 136 ? -9.406 19.516 2.467 1 45.28 136 VAL B CA 1
ATOM 2069 C C . VAL B 1 136 ? -8.852 20.906 2.812 1 45.28 136 VAL B C 1
ATOM 2071 O O . VAL B 1 136 ? -8.25 21.562 1.968 1 45.28 136 VAL B O 1
ATOM 2074 N N . THR B 1 137 ? -9.531 21.625 3.648 1 36.66 137 THR B N 1
ATOM 2075 C CA . THR B 1 137 ? -9.141 22.938 4.168 1 36.66 137 THR B CA 1
ATOM 2076 C C . THR B 1 137 ? -7.672 22.938 4.578 1 36.66 137 THR B C 1
ATOM 2078 O O . THR B 1 137 ? -7.176 21.938 5.129 1 36.66 137 THR B O 1
ATOM 2081 N N . ASN B 1 138 ? -6.738 23.516 3.883 1 34.97 138 ASN B N 1
ATOM 2082 C CA . ASN B 1 138 ? -5.43 23.953 4.355 1 34.97 138 ASN B CA 1
ATOM 2083 C C . ASN B 1 138 ? -5.473 24.359 5.828 1 34.97 138 ASN B C 1
ATOM 2085 O O . ASN B 1 138 ? -6.352 25.109 6.242 1 34.97 138 ASN B O 1
ATOM 2089 N N . ALA B 1 139 ? -5.363 23.406 6.734 1 34.34 139 ALA B N 1
ATOM 2090 C CA . ALA B 1 139 ? -5.266 23.984 8.062 1 34.34 139 ALA B CA 1
ATOM 2091 C C . ALA B 1 139 ? -4.551 25.344 8.023 1 34.34 139 ALA B C 1
ATOM 2093 O O . ALA B 1 139 ? -3.404 25.422 7.574 1 34.34 139 ALA B O 1
ATOM 2094 N N . ALA B 1 140 ? -5.164 26.453 7.848 1 31.61 140 ALA B N 1
ATOM 2095 C CA . ALA B 1 140 ? -4.637 27.781 8.18 1 31.61 140 ALA B CA 1
ATOM 2096 C C . ALA B 1 140 ? -4.137 27.828 9.625 1 31.61 140 ALA B C 1
ATOM 2098 O O . ALA B 1 140 ? -4.688 27.156 10.5 1 31.61 140 ALA B O 1
#

InterPro domains:
  IPR011042 Six-bladed beta-propeller, TolB-like [G3DSA:2.120.10.30] (1-140)
  IPR013658 SMP-30/Gluconolactonase/LRE-like region [PF08450] (5-138)
  IPR051262 SMP-30/CGR1 Lactonase [PTHR47572] (3-139)

Sequence (280 aa):
MALAADDTLYFSDPDFQRTAAPGGQDKTRVYRVGTDGKITVVDDTLQNPNGVSLSPKGDVLYVNGMVGEHGVLRAYPIVNGVPQQGKDLVDKLGVPDGMAVDCYGNIYVSEHTDKRLRVFTPAGKQIATIKVDANVTNAAMALAADDTLYFSDPDFQRTAAPGGQDKTRVYRVGTDGKITVVDDTLQNPNGVSLSPKGDVLYVNGMVGEHGVLRAYPIVNGVPQQGKDLVDKLGVPDGMAVDCYGNIYVSEHTDKRLRVFTPAGKQIATIKVDANVTNAA

Radius of gyration: 17.36 Å; Cα contacts (8 Å, |Δi|>4): 708; chains: 2; bounding box: 40×53×47 Å

Organism: Ricinus communis (NCBI:txid3988)

Secondary structure (DSSP, 8-state):
-EE-TT--EEEE--STTGGGS-S------EEEE-TTS-EEEEESSSBS---EEE-TTS-EEEEEEEETTEEEEEEEEEETTEE---EEEEEEESS---EEE-TT--EEEEEGGGTEEEEE-TTS-EEEEEE--S------/-EE-TT--EEEE--STTGGGS-S------EEEE-TTS-EEEEESSSBS---EEE-TTS-EEEEEEEETTEEEEEEEEEETTEE---EEEEEEESS---EEE-TT--EEEEEGGGTEEEEE-TTS-EEEEEE--S------

Foldseek 3Di:
DEADPLRKDKFWDFCPVVVVPPPDRDQTFIWIQDPVRDIDTQDRQFHRKAEWYAFLVRQKIWIWGDDPQWIFIWIFGHDPRHTDDIDTLGTHHHGWHYWYADNQGKIWTDDVVQQKIWIAHNNNHTDDIDGRPPPPDPPD/DEADPLGKDKFWDFCPVVVVPPPDRPQTFIWIQDPVRDIDTQDRQFHRKAEWYAFLVRQKIWIWGDDPQWIFIWIFGHDPRHTDDIDTLGTHHHGWHYWYADNQGWIWTDDVVQQWIWIAHNNNHTDDIDGRPPPPPPPD